Protein AF-A0A4Y8M6F1-F1 (afdb_monomer)

pLDDT: mean 91.42, std 8.05, range [32.88, 98.19]

Foldseek 3Di:
DDDPNDDDDPLLVVVVVVLCVQAPAAEDEDEDPDDDDQWEWDDDPHYIYIYGHPVDDDLRRSLSVLLRSVVSNCVSQQFKAKDWPDDDPLLVVLSVLLRCLQSSLLSVVVCVVSPGDPVVVLVVLLVVLVVCLVVVVVVPQPDLSVLLSLLSSLLSSVSPDDPVSNVVSCVSCVSPDPCNPVLNVQLNVQCVVQDRNHSVSSVSSSVSNCVSSVPLVTIWMQGPNDIGGPPPDD

Mean predicted aligned error: 4.35 Å

Solvent-accessible surface area (backbone atoms only — not comparable to full-atom values): 13059 Å² total; per-residue (Å²): 102,74,57,97,92,37,80,52,53,76,70,57,46,53,53,51,54,54,50,57,76,65,3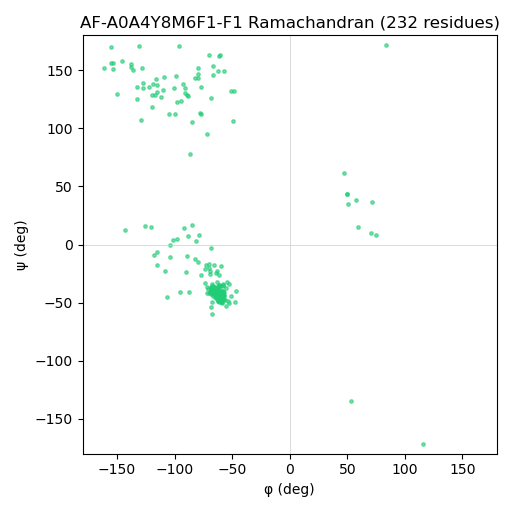6,88,50,55,80,45,82,44,73,51,89,78,82,87,68,61,60,46,63,43,87,50,98,76,34,30,42,37,31,36,32,77,88,45,59,70,68,58,32,52,43,48,53,50,47,37,53,44,51,48,44,38,58,62,64,50,38,52,43,63,42,59,74,53,98,42,73,68,53,48,55,41,34,53,50,57,41,45,48,49,57,46,54,46,42,48,50,52,39,44,77,73,70,45,76,64,60,68,61,53,51,53,53,50,49,55,58,49,53,42,51,76,54,71,39,64,82,34,74,89,31,71,67,48,26,50,44,50,10,45,54,49,18,39,44,59,74,73,46,55,72,69,58,39,52,53,51,52,59,67,46,68,84,46,63,72,64,25,59,54,43,9,51,52,41,42,53,46,36,70,72,59,38,46,93,41,41,69,30,37,40,51,29,49,53,49,40,38,61,71,64,70,40,43,88,44,33,31,38,40,44,87,95,40,81,47,58,77,70,68,88,124

Structure (mmCIF, N/CA/C/O backbone):
data_AF-A0A4Y8M6F1-F1
#
_entry.id   AF-A0A4Y8M6F1-F1
#
loop_
_atom_site.group_PDB
_atom_site.id
_atom_site.type_symbol
_atom_site.label_atom_id
_atom_site.label_alt_id
_atom_site.label_comp_id
_atom_site.label_asym_id
_atom_site.label_entity_id
_atom_site.label_seq_id
_atom_site.pdbx_PDB_ins_code
_atom_site.Cartn_x
_atom_site.Cartn_y
_atom_site.Cartn_z
_atom_site.occupancy
_atom_site.B_iso_or_equiv
_atom_site.auth_seq_id
_atom_site.auth_comp_id
_atom_site.auth_asym_id
_atom_site.auth_atom_id
_atom_site.pdbx_PDB_model_num
ATOM 1 N N . MET A 1 1 ? -8.159 5.572 25.958 1.00 94.25 1 MET A N 1
ATOM 2 C CA . MET A 1 1 ? -7.767 4.217 25.491 1.00 94.25 1 MET A CA 1
ATOM 3 C C . MET A 1 1 ? -6.255 3.975 25.619 1.00 94.25 1 MET A C 1
ATOM 5 O O . MET A 1 1 ? -5.485 4.929 25.531 1.00 94.25 1 MET A O 1
ATOM 9 N N . GLU A 1 2 ? -5.829 2.720 25.815 1.00 96.38 2 GLU A N 1
ATOM 10 C CA . GLU A 1 2 ? -4.422 2.276 25.763 1.00 96.38 2 GLU A CA 1
ATOM 11 C C . GLU A 1 2 ? -4.285 1.091 24.794 1.00 96.38 2 GLU A C 1
ATOM 13 O O . GLU A 1 2 ? -5.112 0.181 24.829 1.00 96.38 2 GLU A O 1
ATOM 18 N N . ILE A 1 3 ? -3.265 1.105 23.929 1.00 96.50 3 ILE A N 1
ATOM 19 C CA . ILE A 1 3 ? -2.958 0.022 22.979 1.00 96.50 3 ILE A CA 1
ATOM 20 C C . ILE A 1 3 ? -1.466 -0.294 23.063 1.00 96.50 3 ILE A C 1
ATOM 22 O O . ILE A 1 3 ? -0.634 0.599 22.908 1.00 96.50 3 ILE A O 1
ATOM 26 N N . LEU A 1 4 ? -1.124 -1.565 23.307 1.00 95.75 4 LEU A N 1
ATOM 27 C CA . LEU A 1 4 ? 0.261 -2.048 23.434 1.00 95.75 4 LEU A CA 1
ATOM 28 C C . LEU A 1 4 ? 1.119 -1.203 24.401 1.00 95.75 4 LEU A C 1
ATOM 30 O O . LEU A 1 4 ? 2.257 -0.848 24.090 1.00 95.75 4 LEU A O 1
ATOM 34 N N . GLY A 1 5 ? 0.559 -0.829 25.558 1.00 94.25 5 GLY A N 1
ATOM 35 C CA . GLY A 1 5 ? 1.252 -0.012 26.561 1.00 94.25 5 GLY A CA 1
ATOM 36 C C . GLY A 1 5 ? 1.376 1.475 26.207 1.00 94.25 5 GLY A C 1
ATOM 37 O O . GLY A 1 5 ? 2.099 2.210 26.880 1.00 94.25 5 GLY A O 1
ATOM 38 N N . ARG A 1 6 ? 0.718 1.942 25.136 1.00 94.56 6 ARG A N 1
ATOM 39 C CA . ARG A 1 6 ? 0.759 3.339 24.681 1.00 94.56 6 ARG A CA 1
ATOM 40 C C . ARG A 1 6 ? -0.591 4.013 24.875 1.00 94.56 6 ARG A C 1
ATOM 42 O O . ARG A 1 6 ? -1.618 3.533 24.393 1.00 94.56 6 ARG A O 1
ATOM 49 N N . LYS A 1 7 ? -0.578 5.164 25.550 1.00 97.00 7 LYS A N 1
ATOM 50 C CA . LYS A 1 7 ? -1.755 6.025 25.692 1.00 97.00 7 LYS A CA 1
ATOM 51 C C . LYS A 1 7 ? -2.108 6.632 24.338 1.00 97.00 7 LYS A C 1
ATOM 53 O O . LYS A 1 7 ? -1.261 7.277 23.728 1.00 97.00 7 LYS A O 1
ATOM 58 N N . ILE A 1 8 ? -3.356 6.451 23.923 1.00 97.94 8 ILE A N 1
ATOM 59 C CA . ILE A 1 8 ? -3.881 6.974 22.662 1.00 97.94 8 ILE A CA 1
ATOM 60 C C . ILE A 1 8 ? -4.525 8.340 22.895 1.00 97.94 8 ILE A C 1
ATOM 62 O O . ILE A 1 8 ? -5.221 8.548 23.896 1.00 97.94 8 ILE A O 1
ATOM 66 N N . SER A 1 9 ? -4.290 9.281 21.983 1.00 97.88 9 SER A N 1
ATOM 67 C CA . SER A 1 9 ? -4.902 10.604 22.025 1.00 97.88 9 SER A CA 1
ATOM 68 C C . SER A 1 9 ? -6.428 10.521 21.906 1.00 97.88 9 SER A C 1
ATOM 70 O O . SER A 1 9 ? -6.982 9.655 21.229 1.00 97.88 9 SER A O 1
ATOM 72 N N . GLY A 1 10 ? -7.138 11.472 22.522 1.00 97.69 10 GLY A N 1
ATOM 73 C CA . GLY A 1 10 ? -8.605 11.505 22.459 1.00 97.69 10 GLY A CA 1
ATOM 74 C C . GLY A 1 10 ? -9.153 11.708 21.039 1.00 97.69 10 GLY A C 1
ATOM 75 O O . GLY A 1 10 ? -10.289 11.339 20.758 1.00 97.69 10 GLY A O 1
ATOM 76 N N . LYS A 1 11 ? -8.351 12.280 20.129 1.00 96.88 11 LYS A N 1
ATOM 77 C CA 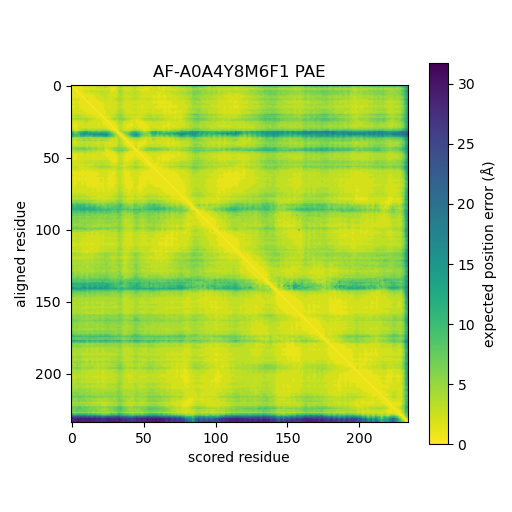. LYS A 1 11 ? -8.685 12.385 18.703 1.00 96.88 11 LYS A CA 1
ATOM 78 C C . LYS A 1 11 ? -8.675 11.001 18.052 1.00 96.88 11 LYS A C 1
ATOM 80 O O . LYS A 1 11 ? -9.686 10.611 17.478 1.00 96.88 11 LYS A O 1
ATOM 85 N N . THR A 1 12 ? -7.574 10.269 18.1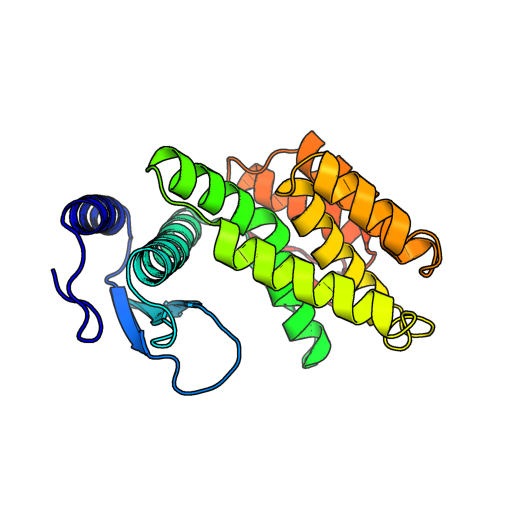98 1.00 98.19 12 THR A N 1
ATOM 86 C CA . THR A 1 12 ? -7.410 8.920 17.644 1.00 98.19 12 THR A CA 1
ATOM 87 C C . THR A 1 12 ? -8.415 7.946 18.247 1.00 98.19 12 THR A C 1
ATOM 89 O O . THR A 1 12 ? -9.033 7.186 17.516 1.00 98.19 12 THR A O 1
ATOM 92 N N . GLU A 1 13 ? -8.666 8.016 19.557 1.00 98.06 13 GLU A N 1
ATOM 93 C CA . GLU A 1 13 ? -9.654 7.169 20.238 1.00 98.06 13 GLU A CA 1
ATOM 94 C C . GLU A 1 13 ? -11.063 7.310 19.642 1.00 98.06 13 GLU A C 1
ATOM 96 O O . GLU A 1 13 ? -11.746 6.307 19.443 1.00 98.06 13 GLU A O 1
ATOM 101 N N . ARG A 1 14 ? -11.492 8.530 19.287 1.00 97.44 14 ARG A N 1
ATOM 102 C CA . ARG A 1 14 ? -12.786 8.736 18.615 1.00 97.44 14 ARG A CA 1
ATOM 103 C C . ARG A 1 14 ? -12.845 8.053 17.250 1.00 97.44 14 ARG A C 1
ATOM 105 O O . ARG A 1 14 ? -13.845 7.411 16.954 1.00 97.44 14 ARG A O 1
ATOM 112 N N . ILE A 1 15 ? -11.778 8.165 16.462 1.00 97.88 15 ILE A N 1
ATOM 113 C CA . ILE A 1 15 ? -11.698 7.563 15.124 1.00 97.88 15 ILE A CA 1
ATOM 114 C C . ILE A 1 15 ? -11.653 6.035 15.230 1.00 97.88 15 ILE A C 1
ATOM 116 O O . ILE A 1 15 ? -12.338 5.348 14.485 1.00 97.88 15 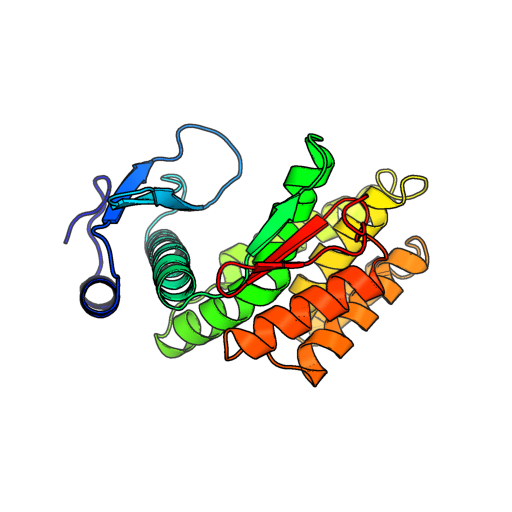ILE A O 1
ATOM 120 N N . ILE A 1 16 ? -10.915 5.486 16.199 1.00 98.00 16 ILE A N 1
ATOM 121 C CA . ILE A 1 16 ? -10.898 4.039 16.459 1.00 98.00 16 ILE A CA 1
ATOM 122 C C . ILE A 1 16 ? -12.307 3.537 16.782 1.00 98.00 16 ILE A C 1
ATOM 124 O O . ILE A 1 16 ? -12.730 2.527 16.230 1.00 98.00 16 ILE A O 1
ATOM 128 N N . ASN A 1 17 ? -13.051 4.246 17.634 1.00 96.62 17 ASN A N 1
ATOM 129 C CA . ASN A 1 17 ? -14.421 3.859 17.975 1.00 96.62 17 ASN A CA 1
ATOM 130 C C . ASN A 1 17 ? -15.358 3.902 16.756 1.00 96.62 17 ASN A C 1
ATOM 132 O O . ASN A 1 17 ? -16.203 3.021 16.602 1.00 96.62 17 ASN A O 1
ATOM 136 N N . GLU A 1 18 ? -15.190 4.888 15.871 1.00 95.88 18 GLU A N 1
ATOM 137 C CA . GLU A 1 18 ? -15.910 4.948 14.597 1.00 95.88 18 GLU A CA 1
ATOM 138 C C . GLU A 1 18 ? -15.563 3.743 13.709 1.00 95.88 18 GLU A C 1
ATOM 140 O O . GLU A 1 18 ? -16.459 3.037 13.241 1.00 95.88 18 GLU A O 1
ATOM 145 N N . ILE A 1 19 ? -14.273 3.440 13.546 1.00 96.75 19 ILE A N 1
ATOM 146 C CA . ILE A 1 19 ? -13.804 2.284 12.776 1.00 96.75 19 ILE A CA 1
ATOM 147 C C . ILE A 1 19 ? -14.378 0.983 13.351 1.00 96.75 19 ILE A C 1
ATOM 149 O O . ILE A 1 19 ? -14.953 0.194 12.606 1.00 96.75 19 ILE A O 1
ATOM 153 N N . TYR A 1 20 ? -14.312 0.776 14.666 1.00 96.50 20 TYR A N 1
ATOM 154 C CA . TYR A 1 20 ? -14.829 -0.432 15.318 1.00 96.50 20 TYR A CA 1
ATOM 155 C C . TYR A 1 20 ? -16.314 -0.669 15.063 1.00 96.50 20 TYR A C 1
ATOM 157 O O . TYR A 1 20 ? -16.717 -1.817 14.907 1.00 96.50 20 TYR A O 1
ATOM 165 N N . SER A 1 21 ? -17.120 0.390 14.964 1.00 94.25 21 SER A N 1
ATOM 166 C CA . SER A 1 21 ? -18.545 0.245 14.640 1.00 94.25 21 SER A CA 1
ATOM 167 C C . SER A 1 21 ? -18.813 -0.202 13.197 1.00 94.25 21 SER A C 1
ATOM 169 O O . SER A 1 21 ? -19.903 -0.684 12.899 1.00 94.25 21 SER A O 1
ATOM 171 N N . ASN A 1 22 ? -17.818 -0.073 12.315 1.00 94.62 22 ASN A N 1
ATOM 172 C CA . ASN A 1 22 ? -17.894 -0.453 10.907 1.00 94.62 22 ASN A CA 1
ATOM 173 C C . ASN A 1 22 ? -17.159 -1.766 10.586 1.00 94.62 22 ASN A C 1
ATOM 175 O O . ASN A 1 22 ? -17.314 -2.288 9.483 1.00 94.62 22 ASN A O 1
ATOM 179 N N . LEU A 1 23 ? -16.366 -2.314 11.512 1.00 95.00 23 LEU A N 1
ATOM 180 C CA . LEU A 1 23 ? -15.698 -3.603 11.329 1.00 95.00 23 LEU A CA 1
ATOM 181 C C . LEU A 1 23 ? -16.662 -4.768 11.580 1.00 95.00 23 LEU A C 1
ATOM 183 O O . LEU A 1 23 ? -17.491 -4.739 12.486 1.00 95.00 23 LEU A O 1
ATOM 187 N N . LYS A 1 24 ? -16.516 -5.843 10.798 1.00 92.56 24 LYS A N 1
ATOM 188 C CA . LYS A 1 24 ? -17.317 -7.075 10.962 1.00 92.56 24 LYS A CA 1
ATOM 189 C C . LYS A 1 24 ? -16.797 -8.024 12.045 1.00 92.56 24 LYS A C 1
ATOM 191 O O . LYS A 1 24 ? -17.489 -8.980 12.385 1.00 92.56 24 LYS A O 1
ATOM 196 N N . LYS A 1 25 ? -15.581 -7.799 12.542 1.00 94.44 25 LYS A N 1
ATOM 197 C CA . LYS A 1 25 ? -14.879 -8.662 13.499 1.00 94.44 25 LYS A CA 1
ATOM 198 C C . LYS A 1 25 ? -14.191 -7.801 14.564 1.00 94.44 25 LYS A C 1
ATOM 200 O O . LYS A 1 25 ? -13.843 -6.654 14.267 1.00 94.44 25 LYS A O 1
ATOM 205 N N . PRO A 1 26 ? -13.983 -8.327 15.783 1.00 96.31 26 PRO A N 1
ATOM 206 C CA . PRO A 1 26 ? -13.155 -7.667 16.787 1.00 96.31 26 PRO A CA 1
ATOM 207 C C . PRO A 1 26 ? -11.710 -7.486 16.300 1.00 96.31 26 PRO A C 1
ATOM 209 O O . PRO A 1 26 ? -11.276 -8.143 15.354 1.00 96.31 26 PRO A O 1
ATOM 212 N N . VAL A 1 27 ? -10.972 -6.598 16.970 1.00 97.44 27 VAL A N 1
ATOM 213 C CA . VAL A 1 27 ? -9.561 -6.311 16.680 1.00 97.44 27 VAL A CA 1
ATOM 214 C C . VAL A 1 27 ? -8.687 -6.716 17.861 1.00 97.44 27 VAL A C 1
ATOM 216 O O . VAL A 1 27 ? -8.946 -6.333 19.002 1.00 97.44 27 VAL A O 1
ATOM 219 N N . GLU A 1 28 ? -7.618 -7.447 17.572 1.00 97.19 28 GLU A N 1
ATOM 220 C CA . GLU A 1 28 ? -6.529 -7.758 18.490 1.00 97.19 28 GLU A CA 1
ATOM 221 C C . GLU A 1 28 ? -5.262 -7.014 18.051 1.00 97.19 28 GLU A C 1
ATOM 223 O O . GLU A 1 28 ? -4.884 -7.056 16.880 1.00 97.19 28 GLU A O 1
ATOM 228 N N . PHE A 1 29 ? -4.569 -6.365 18.989 1.00 97.38 29 PHE A N 1
ATOM 229 C CA . PHE A 1 29 ? -3.292 -5.708 18.706 1.00 97.38 29 PHE A CA 1
ATOM 230 C C . PHE A 1 29 ? -2.116 -6.561 19.157 1.00 97.38 29 PHE A C 1
ATOM 232 O O . PHE A 1 29 ? -2.081 -7.033 20.294 1.00 97.38 29 PHE A O 1
ATOM 239 N N . ARG A 1 30 ? -1.106 -6.676 18.294 1.00 96.38 30 ARG A N 1
ATOM 240 C CA . ARG A 1 30 ? 0.170 -7.336 18.590 1.00 96.38 30 ARG A CA 1
ATOM 241 C C . ARG A 1 30 ? 1.344 -6.434 18.236 1.00 96.38 30 ARG A C 1
ATOM 243 O O . ARG A 1 30 ? 1.264 -5.594 17.343 1.00 96.38 30 ARG A O 1
ATOM 250 N N . SER A 1 31 ? 2.461 -6.601 18.932 1.00 94.62 31 SER A N 1
ATOM 251 C CA . SER A 1 31 ? 3.710 -5.926 18.576 1.00 94.62 31 SER A CA 1
ATOM 252 C C . SER A 1 31 ? 4.451 -6.678 17.474 1.00 94.62 31 SER A C 1
ATOM 254 O O . SER A 1 31 ? 4.508 -7.905 17.491 1.00 94.62 31 SER A O 1
ATOM 256 N N . ILE A 1 32 ? 5.091 -5.948 16.563 1.00 92.00 32 ILE A N 1
ATOM 257 C CA . ILE A 1 32 ? 6.083 -6.518 15.644 1.00 92.00 32 ILE A CA 1
ATOM 258 C C . ILE A 1 32 ? 7.388 -6.732 16.422 1.00 92.00 32 ILE A C 1
ATOM 260 O O . ILE A 1 32 ? 8.027 -5.760 16.826 1.00 92.00 32 ILE A O 1
ATOM 264 N N . GLU A 1 33 ? 7.778 -7.991 16.637 1.00 74.38 33 GLU A N 1
ATOM 265 C CA . GLU A 1 33 ? 8.964 -8.350 17.433 1.00 74.38 33 GLU A CA 1
ATOM 266 C C . GLU A 1 33 ? 10.292 -8.073 16.704 1.00 74.38 33 GLU A C 1
ATOM 268 O O . GLU A 1 33 ? 11.277 -7.692 17.336 1.00 74.38 33 GLU A O 1
ATOM 273 N N . ALA A 1 34 ? 10.331 -8.211 15.373 1.00 67.69 34 ALA A N 1
ATOM 274 C CA . ALA A 1 34 ? 11.523 -7.966 14.557 1.00 67.69 34 ALA A CA 1
ATOM 275 C C . ALA A 1 34 ? 11.170 -7.570 13.108 1.00 67.69 34 ALA A C 1
ATOM 277 O O . ALA A 1 34 ? 10.112 -7.922 12.594 1.00 67.69 34 ALA A O 1
ATOM 278 N N . GLY A 1 35 ? 12.081 -6.860 12.427 1.00 69.00 35 GLY A N 1
ATOM 279 C CA . GLY A 1 35 ? 11.986 -6.555 10.991 1.00 69.00 35 GLY A CA 1
ATOM 280 C C . GLY A 1 35 ? 11.850 -5.068 10.655 1.00 69.00 35 GLY A C 1
ATOM 281 O O . GLY A 1 35 ? 12.002 -4.200 11.509 1.00 69.00 35 GLY A O 1
ATOM 282 N N . ASN A 1 36 ? 11.585 -4.750 9.386 1.00 72.69 36 ASN A N 1
ATOM 283 C CA . ASN A 1 36 ? 11.473 -3.370 8.880 1.00 72.69 36 ASN A CA 1
ATOM 284 C C . ASN A 1 36 ? 10.027 -2.917 8.623 1.00 72.69 36 ASN A C 1
ATOM 286 O O . ASN A 1 36 ? 9.821 -1.770 8.243 1.00 72.69 36 ASN A O 1
ATOM 290 N N . ALA A 1 37 ? 9.043 -3.787 8.857 1.00 83.94 37 ALA A N 1
ATOM 291 C CA . ALA A 1 37 ? 7.635 -3.434 8.735 1.00 83.94 37 ALA A CA 1
ATOM 292 C C . ALA A 1 37 ? 7.220 -2.415 9.811 1.00 83.94 37 ALA A C 1
ATOM 294 O O . ALA A 1 37 ? 7.725 -2.433 10.943 1.00 83.94 37 ALA A O 1
ATOM 295 N N . PHE A 1 38 ? 6.305 -1.521 9.437 1.00 89.38 38 PHE A N 1
ATOM 296 C CA . PHE A 1 38 ? 5.714 -0.537 10.342 1.00 89.38 38 PHE A CA 1
ATOM 297 C C . PHE A 1 38 ? 4.389 -1.029 10.923 1.00 89.38 38 PHE A C 1
ATOM 299 O O . PHE A 1 38 ? 4.176 -0.902 12.130 1.00 89.38 38 PHE A O 1
ATOM 306 N N . GLY A 1 39 ? 3.565 -1.670 10.098 1.00 91.38 39 GLY A N 1
ATOM 307 C CA . GLY A 1 39 ? 2.340 -2.334 10.502 1.00 91.38 39 GLY A CA 1
ATOM 308 C C . GLY A 1 39 ? 1.950 -3.444 9.531 1.00 91.38 39 GLY A C 1
ATOM 309 O O . GLY A 1 39 ? 2.595 -3.637 8.498 1.00 91.38 39 GLY A O 1
ATOM 310 N N . SER A 1 40 ? 0.956 -4.225 9.939 1.00 92.31 40 SER A N 1
ATOM 311 C CA . SER A 1 40 ? 0.183 -5.103 9.059 1.00 92.31 40 SER A CA 1
ATOM 312 C C . SER A 1 40 ? -1.126 -5.469 9.749 1.00 92.31 40 SER A C 1
ATOM 314 O O . SER A 1 40 ? -1.158 -5.584 10.977 1.00 92.31 40 SER A O 1
ATOM 316 N N . ILE A 1 41 ? -2.164 -5.753 8.976 1.00 93.62 41 ILE A N 1
ATOM 317 C CA . ILE A 1 41 ? -3.405 -6.346 9.464 1.00 93.62 41 ILE A CA 1
ATOM 318 C C . ILE A 1 41 ? -3.645 -7.697 8.789 1.00 93.62 41 ILE A C 1
ATOM 320 O O . ILE A 1 41 ? -3.408 -7.860 7.593 1.00 93.62 41 ILE A O 1
ATOM 324 N N . ILE A 1 42 ? -4.089 -8.678 9.573 1.00 91.81 42 ILE A N 1
ATOM 325 C CA . ILE A 1 42 ? -4.429 -10.023 9.105 1.00 91.81 42 ILE A CA 1
ATOM 326 C C . ILE A 1 42 ? -5.900 -10.285 9.412 1.00 91.81 42 ILE A C 1
ATOM 328 O O . ILE A 1 42 ? -6.325 -10.127 10.560 1.00 91.81 42 ILE A O 1
ATOM 332 N N . ASP A 1 43 ? -6.655 -10.714 8.402 1.00 92.12 43 ASP A N 1
ATOM 333 C CA . ASP A 1 43 ? -8.019 -11.203 8.577 1.00 92.12 43 ASP A CA 1
ATOM 334 C C . ASP A 1 43 ? -8.012 -12.694 8.952 1.00 92.12 43 ASP A C 1
ATOM 336 O O . ASP A 1 43 ? -7.751 -13.554 8.113 1.00 92.12 43 ASP A O 1
ATOM 340 N N . 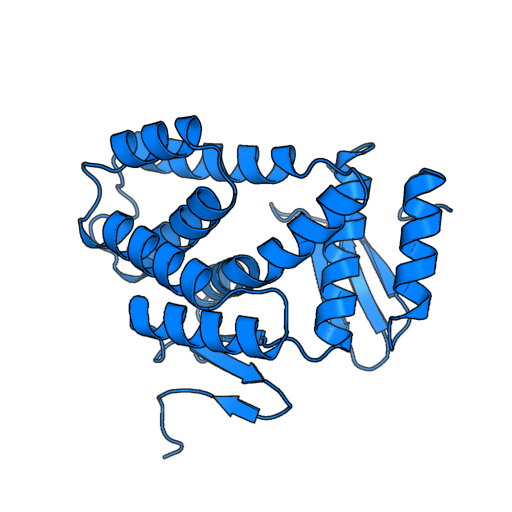ASN A 1 44 ? -8.288 -13.012 10.220 1.00 90.75 44 ASN A N 1
ATOM 341 C CA . ASN A 1 44 ? -8.517 -14.388 10.667 1.00 90.75 44 ASN A CA 1
ATOM 342 C C . ASN A 1 44 ? -10.017 -14.695 10.719 1.00 90.75 44 ASN A C 1
ATOM 344 O O . ASN A 1 44 ? -10.857 -13.804 10.618 1.00 90.75 44 ASN A O 1
ATOM 348 N N . THR A 1 45 ? -10.379 -15.966 10.924 1.00 89.38 45 THR A N 1
ATOM 349 C CA . THR A 1 45 ? -11.782 -16.418 10.974 1.00 89.38 45 THR A CA 1
ATOM 350 C C . THR A 1 45 ? -12.655 -15.534 11.871 1.00 89.38 45 THR A C 1
ATOM 352 O O . THR A 1 45 ? -13.675 -15.027 11.406 1.00 89.38 45 THR A O 1
ATOM 355 N N . ASP A 1 46 ? -12.205 -15.266 13.101 1.00 93.94 46 ASP A N 1
ATOM 356 C CA . ASP A 1 46 ? -13.025 -14.622 14.136 1.00 93.94 46 ASP A CA 1
ATOM 357 C C . ASP A 1 46 ? -12.520 -13.238 14.576 1.00 93.94 46 ASP A C 1
ATOM 359 O O . ASP A 1 46 ? -13.173 -12.572 15.375 1.00 93.94 46 ASP A O 1
ATOM 363 N N . THR A 1 47 ? -11.354 -12.792 14.101 1.00 96.38 47 THR A N 1
ATOM 364 C CA . THR A 1 47 ? -10.713 -11.554 14.575 1.00 96.38 47 THR A CA 1
ATOM 365 C C . THR A 1 47 ? -9.809 -10.942 13.510 1.00 96.38 47 THR A C 1
ATOM 367 O O . THR A 1 47 ? -9.213 -11.661 12.708 1.00 96.38 47 THR A O 1
ATOM 370 N N . PHE A 1 48 ? -9.656 -9.622 13.538 1.00 96.94 48 PHE A N 1
ATOM 371 C CA . PHE A 1 48 ? -8.570 -8.931 12.853 1.00 96.94 48 PHE A CA 1
ATOM 372 C C . PHE A 1 48 ? -7.362 -8.827 13.781 1.00 96.94 48 PHE A C 1
ATOM 374 O O . PHE A 1 48 ? -7.481 -8.331 14.900 1.00 96.94 48 PHE A O 1
ATOM 381 N N . ILE A 1 49 ? -6.184 -9.242 13.316 1.00 96.94 49 ILE A N 1
ATOM 382 C CA . ILE A 1 49 ? -4.937 -9.080 14.072 1.00 96.94 49 ILE A CA 1
ATOM 383 C C . ILE A 1 49 ? -4.122 -7.945 13.467 1.00 96.94 49 ILE A C 1
ATOM 385 O O . ILE A 1 49 ? -3.588 -8.077 12.366 1.00 96.94 49 ILE A O 1
ATOM 389 N N . VAL A 1 50 ? -3.991 -6.851 14.211 1.00 96.81 50 VAL A N 1
ATOM 390 C CA . VAL A 1 50 ? -3.219 -5.668 13.827 1.00 96.81 50 VAL A CA 1
ATOM 391 C C . VAL A 1 50 ? -1.854 -5.711 14.506 1.00 96.81 50 VAL A C 1
ATOM 393 O O . VAL A 1 50 ? -1.735 -5.572 15.725 1.00 96.81 50 VAL A O 1
ATOM 396 N N . HIS A 1 51 ? -0.805 -5.885 13.710 1.00 96.50 51 HIS A N 1
ATOM 397 C CA . HIS A 1 51 ? 0.577 -5.820 14.164 1.00 96.50 51 HIS A CA 1
ATOM 398 C C . HIS A 1 51 ? 1.113 -4.397 14.023 1.00 96.50 51 HIS A C 1
ATOM 400 O O . HIS A 1 51 ? 1.011 -3.802 12.954 1.00 96.50 51 HIS A O 1
ATOM 406 N N . LEU A 1 52 ? 1.729 -3.864 15.079 1.00 96.25 52 LEU A N 1
ATOM 407 C CA . LEU A 1 52 ? 2.268 -2.501 15.107 1.00 96.25 52 LEU A CA 1
ATOM 408 C C . LEU A 1 52 ? 3.731 -2.484 15.544 1.00 96.25 52 LEU A C 1
ATOM 410 O O . LEU A 1 52 ? 4.141 -3.167 16.487 1.00 96.25 52 LEU A O 1
ATOM 414 N N . SER A 1 53 ? 4.532 -1.648 14.887 1.00 94.50 53 SER A N 1
ATOM 415 C CA . SER A 1 53 ? 5.924 -1.416 15.261 1.00 94.50 53 SER A CA 1
ATOM 416 C C . SER A 1 53 ? 6.012 -0.472 16.459 1.00 94.50 53 SER A C 1
ATOM 418 O O . SER A 1 53 ? 5.796 0.736 16.341 1.00 94.50 53 SER A O 1
ATOM 420 N N . LEU A 1 54 ? 6.473 -0.993 17.599 1.00 92.50 54 LEU A N 1
ATOM 421 C CA . LEU A 1 54 ? 6.736 -0.195 18.805 1.00 92.50 54 LEU A CA 1
ATOM 422 C C . LEU A 1 54 ? 7.925 0.768 18.665 1.00 92.50 54 LEU A C 1
ATOM 424 O O . LEU A 1 54 ? 8.191 1.535 19.584 1.00 92.50 54 LEU A O 1
ATOM 428 N N . ARG A 1 55 ? 8.633 0.768 17.530 1.00 92.12 55 ARG A N 1
ATOM 429 C CA . ARG A 1 55 ? 9.665 1.776 17.220 1.00 92.12 55 ARG A CA 1
ATOM 430 C C . ARG A 1 55 ? 9.067 3.135 16.853 1.00 92.12 55 ARG A C 1
ATOM 432 O O . ARG A 1 55 ? 9.768 4.141 16.917 1.00 92.12 55 ARG A O 1
ATOM 439 N N . LEU A 1 56 ? 7.799 3.159 16.442 1.00 93.00 56 LEU A N 1
ATOM 440 C CA . LEU A 1 56 ? 7.069 4.390 16.164 1.00 93.00 56 LEU A CA 1
ATOM 441 C C . LEU A 1 56 ? 6.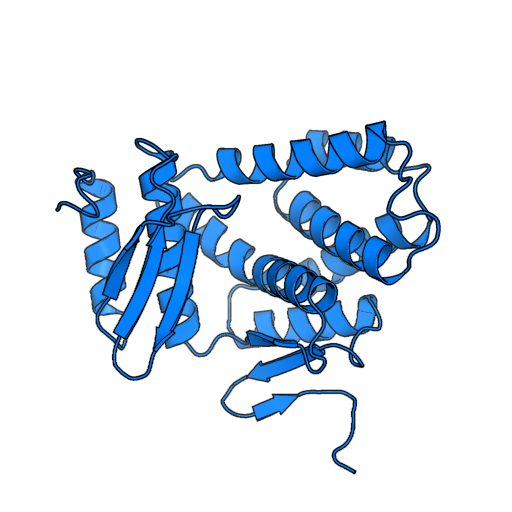580 4.998 17.481 1.00 93.00 56 LEU A C 1
ATOM 443 O O . LEU A 1 56 ? 6.269 4.277 18.428 1.00 93.00 56 LEU A O 1
ATOM 447 N N . ASN A 1 57 ? 6.516 6.326 17.550 1.00 92.56 57 ASN A N 1
ATOM 448 C CA . ASN A 1 57 ? 6.130 7.052 18.759 1.00 92.56 57 ASN A CA 1
ATOM 449 C C . ASN A 1 57 ? 5.190 8.212 18.425 1.00 92.56 57 ASN A C 1
ATOM 451 O O . ASN A 1 57 ? 5.239 8.746 17.316 1.00 92.56 57 ASN A O 1
ATOM 455 N N . GLY A 1 58 ? 4.381 8.608 19.414 1.00 94.38 58 GLY A N 1
ATOM 456 C CA . GLY A 1 58 ? 3.462 9.743 19.315 1.00 94.38 58 GLY A CA 1
ATOM 457 C C . GLY A 1 58 ? 2.556 9.644 18.092 1.00 94.38 58 GLY A C 1
ATOM 458 O O . GLY A 1 58 ? 2.060 8.565 17.767 1.00 94.38 58 GLY A O 1
ATOM 459 N N . ASP A 1 59 ? 2.418 10.759 17.381 1.00 95.38 59 ASP A N 1
ATOM 460 C CA . ASP A 1 59 ? 1.540 10.870 16.217 1.00 95.38 59 ASP A CA 1
ATOM 461 C C . ASP A 1 59 ? 1.878 9.858 15.118 1.00 95.38 59 ASP A C 1
ATOM 463 O O . ASP A 1 59 ? 0.974 9.317 14.502 1.00 95.38 59 ASP A O 1
ATOM 467 N N . VAL A 1 60 ? 3.154 9.506 14.913 1.00 95.94 60 VAL A N 1
ATOM 468 C CA . VAL A 1 60 ? 3.541 8.519 13.886 1.00 95.94 60 VAL A CA 1
ATOM 469 C C . VAL A 1 60 ? 3.028 7.118 14.233 1.00 95.94 60 VAL A C 1
ATOM 471 O O . VAL A 1 60 ? 2.630 6.367 13.343 1.00 95.94 60 VAL A O 1
ATOM 474 N N . PHE A 1 61 ? 3.019 6.759 15.522 1.00 96.56 61 PHE A N 1
ATOM 475 C CA . PHE A 1 61 ? 2.432 5.496 15.975 1.00 96.56 61 PHE A CA 1
ATOM 476 C C . PHE A 1 61 ? 0.916 5.494 15.764 1.00 96.56 61 PHE A C 1
ATOM 478 O O . PHE A 1 61 ? 0.377 4.516 15.254 1.00 96.56 61 PHE A O 1
ATOM 485 N N . GLU A 1 62 ? 0.239 6.588 16.114 1.00 98.06 62 GLU A N 1
ATOM 486 C CA . GLU A 1 62 ? -1.212 6.709 15.945 1.00 98.06 62 GLU A CA 1
ATOM 487 C C . GLU A 1 62 ? -1.623 6.740 14.465 1.00 98.06 62 GLU A C 1
ATOM 489 O O . GLU A 1 62 ? -2.583 6.066 14.097 1.00 98.06 62 GLU A O 1
ATOM 494 N N . THR A 1 63 ? -0.864 7.419 13.596 1.00 97.62 63 THR A N 1
ATOM 495 C CA . THR A 1 63 ? -1.062 7.370 12.139 1.00 97.62 63 THR A CA 1
ATOM 496 C C . THR A 1 63 ? -0.935 5.938 11.627 1.00 97.62 63 THR A C 1
ATOM 498 O O . THR A 1 63 ? -1.800 5.488 10.884 1.00 97.62 63 THR A O 1
ATOM 501 N N . ASN A 1 64 ? 0.104 5.198 12.040 1.00 97.06 64 ASN A N 1
ATOM 502 C CA . ASN A 1 64 ? 0.280 3.801 11.629 1.00 97.06 64 ASN A CA 1
ATOM 503 C C . ASN A 1 64 ? -0.861 2.908 12.127 1.00 97.06 64 ASN A C 1
ATOM 505 O O . ASN A 1 64 ? -1.342 2.050 11.404 1.00 97.06 64 ASN A O 1
ATOM 509 N N . LEU A 1 65 ? -1.298 3.103 13.370 1.00 97.81 65 LEU A N 1
ATOM 510 C CA . LEU A 1 65 ? -2.427 2.378 13.942 1.00 97.81 65 LEU A CA 1
ATOM 511 C C . LEU A 1 65 ? -3.705 2.595 13.123 1.00 97.81 65 LEU A C 1
ATOM 513 O O . LEU A 1 65 ? -4.370 1.628 12.760 1.00 97.81 65 LEU A O 1
ATOM 517 N N . LEU A 1 66 ? -4.037 3.850 12.815 1.00 98.19 66 LEU A N 1
ATOM 518 C CA . LEU A 1 66 ? -5.210 4.171 12.005 1.00 98.19 66 LEU A CA 1
ATOM 519 C C . LEU A 1 66 ? -5.075 3.656 10.569 1.00 98.19 66 LEU A C 1
ATOM 521 O O . LEU A 1 66 ? -6.061 3.187 10.010 1.00 98.19 66 LEU A O 1
ATOM 525 N N . HIS A 1 67 ? -3.869 3.691 9.998 1.00 97.06 67 HIS A N 1
ATOM 526 C CA . HIS A 1 67 ? -3.575 3.134 8.679 1.00 97.06 67 HIS A CA 1
ATOM 527 C C . HIS A 1 67 ? -3.974 1.652 8.592 1.00 97.06 67 HIS A C 1
ATOM 529 O O . HIS A 1 67 ? -4.786 1.280 7.746 1.00 97.06 67 HIS A O 1
ATOM 535 N N . GLU A 1 68 ? -3.501 0.824 9.530 1.00 97.25 68 GLU A N 1
ATOM 536 C CA . GLU A 1 68 ? -3.853 -0.603 9.567 1.00 97.25 68 GLU A CA 1
ATOM 537 C C . GLU A 1 68 ? -5.348 -0.837 9.835 1.00 97.25 68 GLU A C 1
ATOM 539 O O . GLU A 1 68 ? -5.968 -1.729 9.257 1.00 97.25 68 GLU A O 1
ATOM 544 N N . LEU A 1 69 ? -5.966 -0.019 10.691 1.00 97.81 69 LEU A N 1
ATOM 545 C CA . LEU A 1 69 ? -7.397 -0.128 10.979 1.00 97.81 69 LEU A CA 1
ATOM 546 C C . LEU A 1 69 ? -8.271 0.230 9.767 1.00 97.81 69 LEU A C 1
ATOM 548 O O . LEU A 1 69 ? -9.299 -0.414 9.544 1.00 97.81 69 LEU A O 1
ATOM 552 N N . PHE A 1 70 ? -7.866 1.203 8.947 1.00 97.25 70 PHE A N 1
ATOM 553 C CA . PHE A 1 70 ? -8.559 1.505 7.694 1.00 97.25 70 PHE A CA 1
ATOM 554 C C . PHE A 1 70 ? -8.421 0.381 6.664 1.00 97.25 70 PHE A C 1
ATOM 556 O O . PHE A 1 70 ? -9.398 0.091 5.970 1.00 97.25 70 PHE A O 1
ATOM 563 N N . HIS A 1 71 ? -7.295 -0.334 6.621 1.00 96.19 71 HIS A N 1
ATOM 564 C CA . HIS A 1 71 ? -7.217 -1.576 5.847 1.00 96.19 71 HIS A CA 1
ATOM 565 C C . HIS A 1 71 ? -8.215 -2.635 6.347 1.00 96.19 71 HIS A C 1
ATOM 567 O O . HIS A 1 71 ? -8.833 -3.321 5.535 1.00 96.19 71 HIS A O 1
ATOM 573 N N . GLY A 1 72 ? -8.491 -2.708 7.653 1.00 96.00 72 GLY A N 1
ATOM 574 C CA . GLY A 1 72 ? -9.567 -3.556 8.192 1.00 96.00 72 GLY A CA 1
ATOM 575 C C . GLY A 1 72 ? -10.961 -3.186 7.669 1.00 96.00 72 GLY A C 1
ATOM 576 O O . GLY A 1 72 ? -11.789 -4.061 7.388 1.00 96.00 72 GLY A O 1
ATOM 577 N N . ILE A 1 73 ? -11.220 -1.890 7.466 1.00 95.56 73 ILE A N 1
ATOM 578 C CA . ILE A 1 73 ? -12.448 -1.413 6.812 1.00 95.56 73 ILE A CA 1
ATOM 579 C C . ILE A 1 73 ? -12.479 -1.835 5.340 1.00 95.56 73 ILE A C 1
ATOM 581 O O . ILE A 1 73 ? -13.515 -2.294 4.857 1.00 95.56 73 ILE A O 1
ATOM 585 N N . GLN A 1 74 ? -11.358 -1.724 4.626 1.00 95.38 74 GLN A N 1
ATOM 586 C CA . GLN A 1 74 ? -11.257 -2.176 3.236 1.00 95.38 74 GLN A CA 1
ATOM 587 C C . GLN A 1 74 ? -11.531 -3.686 3.111 1.00 95.38 74 GLN A C 1
ATOM 589 O O . GLN A 1 74 ? -12.346 -4.086 2.276 1.00 95.38 74 GLN A O 1
ATOM 594 N N . MET A 1 75 ? -10.955 -4.510 3.995 1.00 93.88 75 MET A N 1
ATOM 595 C CA . MET A 1 75 ? -11.233 -5.954 4.081 1.00 93.88 75 MET A CA 1
ATOM 596 C C . MET A 1 75 ? -12.722 -6.220 4.346 1.00 93.88 75 MET A C 1
ATOM 598 O O . MET A 1 75 ? -13.376 -6.982 3.631 1.00 93.88 75 MET A O 1
ATOM 602 N N . THR A 1 76 ? -13.308 -5.507 5.312 1.00 93.38 76 THR A N 1
ATOM 603 C CA . THR A 1 76 ? -14.742 -5.592 5.637 1.00 93.38 76 THR A CA 1
ATOM 604 C C . THR A 1 76 ? -15.640 -5.258 4.436 1.00 93.38 76 THR A C 1
ATOM 606 O O . THR A 1 76 ? -16.690 -5.889 4.249 1.00 93.38 76 THR A O 1
ATOM 609 N N . ASN A 1 77 ? -15.207 -4.316 3.599 1.00 93.44 77 ASN A N 1
ATOM 610 C CA . ASN A 1 77 ? -15.907 -3.843 2.406 1.00 93.44 77 ASN A CA 1
ATOM 611 C C . ASN A 1 77 ? -15.522 -4.587 1.119 1.00 93.44 77 ASN A C 1
ATOM 613 O O . ASN A 1 77 ? -15.867 -4.134 0.028 1.00 93.44 77 ASN A O 1
ATOM 617 N N . SER A 1 78 ? -14.843 -5.734 1.235 1.00 93.12 78 SER A N 1
ATOM 618 C CA . SER A 1 78 ? -14.503 -6.600 0.099 1.00 93.12 78 SER A CA 1
ATOM 619 C C . SER A 1 78 ? -13.682 -5.886 -0.977 1.00 93.12 78 SER A C 1
ATOM 621 O O . SER A 1 78 ? -13.886 -6.100 -2.174 1.00 93.12 78 SER A O 1
ATOM 623 N N . TYR A 1 79 ? -12.752 -5.025 -0.555 1.00 95.56 79 TYR A N 1
ATOM 624 C CA . TYR A 1 79 ? -11.710 -4.532 -1.450 1.00 95.56 79 TYR A CA 1
ATOM 625 C C . TYR A 1 79 ? -10.925 -5.718 -2.032 1.00 95.56 79 TYR A C 1
ATOM 627 O O . TYR A 1 79 ? -10.843 -6.777 -1.408 1.00 95.56 79 TYR A O 1
ATOM 635 N N . PRO A 1 80 ? -10.405 -5.583 -3.259 1.00 95.56 80 PRO A N 1
ATOM 636 C CA . PRO A 1 80 ? -9.651 -6.652 -3.892 1.00 95.56 80 PRO A CA 1
ATOM 637 C C . PRO A 1 80 ? -8.331 -6.912 -3.162 1.00 95.56 80 PRO A C 1
ATOM 639 O O . PRO A 1 80 ? -7.730 -6.000 -2.596 1.00 95.56 80 PRO A O 1
ATOM 642 N N . GLU A 1 81 ? -7.837 -8.138 -3.277 1.00 93.19 81 GLU A N 1
ATOM 643 C CA . GLU A 1 81 ? -6.539 -8.555 -2.749 1.00 93.19 81 GLU A CA 1
ATOM 644 C C . GLU A 1 81 ? -5.673 -9.097 -3.884 1.00 93.19 81 GLU A C 1
ATOM 646 O O . GLU A 1 81 ? -6.149 -9.873 -4.716 1.00 93.19 81 GLU A O 1
ATOM 651 N N . ILE A 1 82 ? -4.398 -8.708 -3.929 1.00 92.50 82 ILE A N 1
ATOM 652 C CA . ILE A 1 82 ? -3.422 -9.353 -4.810 1.00 92.50 82 ILE A CA 1
ATOM 653 C C . ILE A 1 82 ? -2.820 -10.534 -4.057 1.00 92.50 82 ILE A C 1
ATOM 655 O O . ILE A 1 82 ? -2.315 -10.377 -2.947 1.00 92.50 82 ILE A O 1
ATOM 659 N N . GLY A 1 83 ? -2.858 -11.705 -4.688 1.00 89.75 83 GLY A N 1
ATOM 660 C CA . GLY A 1 83 ? -2.223 -12.921 -4.197 1.00 89.75 83 GLY A CA 1
ATOM 661 C C . GLY A 1 83 ? -1.128 -13.390 -5.147 1.00 89.75 83 GLY A C 1
ATOM 662 O O . GLY A 1 83 ? -1.271 -13.310 -6.370 1.00 89.75 83 GLY A O 1
ATOM 663 N N . ASN A 1 84 ? -0.035 -13.909 -4.596 1.00 88.75 84 ASN A N 1
ATOM 664 C CA . ASN A 1 84 ? 0.984 -14.607 -5.368 1.00 88.75 84 ASN A CA 1
ATOM 665 C C . ASN A 1 84 ? 0.519 -16.030 -5.713 1.00 88.75 84 ASN A C 1
ATOM 667 O O . ASN A 1 84 ? 0.007 -16.759 -4.869 1.00 88.75 84 ASN A O 1
ATOM 671 N N . ILE A 1 85 ? 0.728 -16.431 -6.964 1.00 87.38 85 ILE A N 1
ATOM 672 C CA . ILE A 1 85 ? 0.408 -17.775 -7.469 1.00 87.38 85 ILE A CA 1
ATOM 673 C C . ILE A 1 85 ? 1.609 -18.715 -7.287 1.00 87.38 85 ILE A C 1
ATOM 675 O O . ILE A 1 85 ? 1.453 -19.931 -7.202 1.00 87.38 85 ILE A O 1
ATOM 679 N N . VAL A 1 86 ? 2.817 -18.154 -7.196 1.00 85.56 86 VAL A N 1
ATOM 680 C CA . VAL A 1 86 ? 4.056 -18.909 -6.997 1.00 85.56 86 VAL A CA 1
ATOM 681 C C . VAL A 1 86 ? 4.620 -18.690 -5.595 1.00 85.56 86 VAL A C 1
ATOM 683 O O . VAL A 1 86 ? 4.539 -17.592 -5.039 1.00 85.56 86 VAL A O 1
ATOM 686 N N . ASN A 1 87 ? 5.206 -19.744 -5.025 1.00 84.88 87 ASN A N 1
ATOM 687 C CA . ASN A 1 87 ? 5.849 -19.702 -3.715 1.00 84.88 87 ASN A CA 1
ATOM 688 C C . ASN A 1 87 ? 7.309 -19.245 -3.848 1.00 84.88 87 ASN A C 1
ATOM 690 O O . ASN A 1 87 ? 8.229 -20.061 -3.839 1.00 84.88 87 ASN A O 1
ATOM 694 N N . ASP A 1 88 ? 7.496 -17.939 -4.023 1.00 89.38 88 ASP A N 1
ATOM 695 C CA . ASP A 1 88 ? 8.802 -17.290 -4.102 1.00 89.38 88 ASP A CA 1
ATOM 696 C C . ASP A 1 88 ? 8.831 -16.044 -3.202 1.00 89.38 88 ASP A C 1
ATOM 698 O O . ASP A 1 88 ? 7.883 -15.254 -3.166 1.00 89.38 88 ASP A O 1
ATOM 702 N N . GLN A 1 89 ? 9.922 -15.874 -2.450 1.00 85.06 89 GLN A N 1
ATOM 703 C CA . GLN A 1 89 ? 10.044 -14.800 -1.463 1.00 85.06 89 GLN A CA 1
ATOM 704 C C . GLN A 1 89 ? 10.044 -13.413 -2.116 1.00 85.06 89 GLN A C 1
ATOM 706 O O . GLN A 1 89 ? 9.429 -12.484 -1.589 1.00 85.06 89 GLN A O 1
ATOM 711 N N . PHE A 1 90 ? 10.719 -13.259 -3.255 1.00 84.25 90 PHE A N 1
ATOM 712 C CA . PHE A 1 90 ? 10.754 -11.989 -3.967 1.00 84.25 90 PHE A CA 1
ATOM 713 C C . PHE A 1 90 ? 9.378 -11.665 -4.559 1.00 84.25 90 PHE A C 1
ATOM 715 O O . PHE A 1 90 ? 8.899 -10.533 -4.451 1.00 84.25 90 PHE A O 1
ATOM 722 N N . VAL A 1 91 ? 8.692 -12.676 -5.097 1.00 86.81 91 VAL A N 1
ATOM 723 C CA . VAL A 1 91 ? 7.312 -12.541 -5.573 1.00 86.81 91 VAL A CA 1
ATOM 724 C C . VAL A 1 91 ? 6.390 -12.082 -4.444 1.00 86.81 91 VAL A C 1
ATOM 726 O O . VAL A 1 91 ? 5.596 -11.166 -4.664 1.00 86.81 91 VAL A O 1
ATOM 729 N N . ALA A 1 92 ? 6.521 -12.635 -3.235 1.00 85.94 92 ALA A N 1
ATOM 730 C CA . ALA A 1 92 ? 5.750 -12.203 -2.068 1.00 85.94 92 ALA A CA 1
ATOM 731 C C . ALA A 1 92 ? 6.046 -10.742 -1.666 1.00 85.94 92 ALA A C 1
ATOM 733 O O . ALA A 1 92 ? 5.126 -9.985 -1.352 1.00 85.94 92 ALA A O 1
ATOM 734 N N . MET A 1 93 ? 7.308 -10.301 -1.740 1.00 83.88 93 MET A N 1
ATOM 735 C CA . MET A 1 93 ? 7.678 -8.901 -1.475 1.00 83.88 93 MET A CA 1
ATOM 736 C C . MET A 1 93 ? 7.047 -7.927 -2.480 1.00 83.88 93 MET A C 1
ATOM 738 O O . MET A 1 93 ? 6.528 -6.873 -2.097 1.00 83.88 93 MET A O 1
ATOM 742 N N . LEU A 1 94 ? 7.066 -8.275 -3.768 1.00 87.88 94 LEU A N 1
ATOM 743 C CA . LEU A 1 94 ? 6.401 -7.486 -4.801 1.00 87.88 94 LEU A CA 1
ATOM 744 C C . LEU A 1 94 ? 4.872 -7.536 -4.644 1.00 87.88 94 LEU A C 1
ATOM 746 O O . LEU A 1 94 ? 4.234 -6.499 -4.794 1.00 87.88 94 LEU A O 1
ATOM 750 N N . CYS A 1 95 ? 4.293 -8.667 -4.231 1.00 88.88 95 CYS A N 1
ATOM 751 C CA . CYS A 1 95 ? 2.867 -8.781 -3.901 1.00 88.88 95 CYS A CA 1
ATOM 752 C C . CYS A 1 95 ? 2.437 -7.714 -2.886 1.00 88.88 95 CYS A C 1
ATOM 754 O O . CYS A 1 95 ? 1.499 -6.961 -3.132 1.00 88.88 95 CYS A O 1
ATOM 756 N N . SER A 1 96 ? 3.182 -7.588 -1.782 1.00 86.38 96 SER A N 1
ATOM 757 C CA . SER A 1 96 ? 2.926 -6.567 -0.760 1.00 86.38 96 SER A CA 1
ATOM 758 C C . SER A 1 96 ? 3.024 -5.146 -1.327 1.00 86.38 96 SER A C 1
ATOM 760 O O . SER A 1 96 ? 2.157 -4.318 -1.061 1.00 86.38 96 SER A O 1
ATOM 762 N N . SER A 1 97 ? 4.023 -4.870 -2.173 1.00 88.81 97 SER A N 1
ATOM 763 C CA . SER A 1 97 ? 4.164 -3.550 -2.810 1.00 88.81 97 SER A CA 1
ATOM 764 C C . SER A 1 97 ? 3.023 -3.228 -3.778 1.00 88.81 97 SER A C 1
ATOM 766 O O . SER A 1 97 ? 2.609 -2.073 -3.861 1.00 88.81 97 SER A O 1
ATOM 768 N N . LEU A 1 98 ? 2.525 -4.229 -4.508 1.00 91.31 98 LEU A N 1
ATOM 769 C CA . LEU A 1 98 ? 1.396 -4.081 -5.423 1.00 91.31 98 LEU A CA 1
ATOM 770 C C . LEU A 1 98 ? 0.095 -3.826 -4.661 1.00 91.31 98 LEU A C 1
ATOM 772 O O . LEU A 1 98 ? -0.652 -2.936 -5.054 1.00 91.31 98 LEU A O 1
ATOM 776 N N . SER A 1 99 ? -0.152 -4.546 -3.563 1.00 89.19 99 SER A N 1
ATOM 777 C CA . SER A 1 99 ? -1.319 -4.304 -2.707 1.00 89.19 99 SER A CA 1
ATOM 778 C C . SER A 1 99 ? -1.309 -2.877 -2.156 1.00 89.19 99 SER A C 1
ATOM 780 O O . SER A 1 99 ? -2.288 -2.145 -2.315 1.00 89.19 99 SER A O 1
ATOM 782 N N . SER A 1 100 ? -0.167 -2.441 -1.614 1.00 87.44 100 SER A N 1
ATOM 783 C CA . SER A 1 100 ? -0.005 -1.087 -1.079 1.00 87.44 100 SER A CA 1
ATOM 784 C C . SER A 1 100 ? -0.149 0.017 -2.127 1.00 87.44 100 SER A C 1
ATOM 786 O O . SER A 1 100 ? -0.623 1.104 -1.819 1.00 87.44 100 SER A O 1
ATOM 788 N N . LEU A 1 101 ? 0.241 -0.231 -3.382 1.00 91.50 101 LEU A N 1
ATOM 789 C CA . LEU A 1 101 ? 0.219 0.782 -4.443 1.00 91.50 101 LEU A CA 1
ATOM 790 C C . LEU A 1 101 ? -1.159 1.435 -4.630 1.00 91.50 101 LEU A C 1
ATOM 792 O O . LEU A 1 101 ? -1.217 2.622 -4.935 1.00 91.50 101 LEU A O 1
ATOM 796 N N . VAL A 1 102 ? -2.241 0.667 -4.492 1.00 92.75 102 VAL A N 1
ATOM 797 C CA . VAL A 1 102 ? -3.609 1.157 -4.726 1.00 92.75 102 VAL A CA 1
ATOM 798 C C . VAL A 1 102 ? -4.356 1.344 -3.413 1.00 92.75 102 VAL A C 1
ATOM 800 O O . VAL A 1 102 ? -4.997 2.375 -3.227 1.00 92.75 102 VAL A O 1
ATOM 803 N N . LEU A 1 103 ? -4.271 0.371 -2.500 1.00 94.25 103 LEU A N 1
ATOM 804 C CA . LEU A 1 103 ? -5.046 0.397 -1.259 1.00 94.25 103 LEU A CA 1
ATOM 805 C C . LEU A 1 103 ? -4.588 1.508 -0.315 1.00 94.25 103 LEU A C 1
ATOM 807 O O . LEU A 1 103 ? -5.435 2.144 0.315 1.00 94.25 103 LEU A O 1
ATOM 811 N N . ASP A 1 104 ? -3.283 1.795 -0.258 1.00 93.44 104 ASP A N 1
ATOM 812 C CA . ASP A 1 104 ? -2.763 2.823 0.643 1.00 93.44 104 ASP A CA 1
ATOM 813 C C . ASP A 1 104 ? -3.192 4.232 0.212 1.00 93.44 104 ASP A C 1
ATOM 815 O O . ASP A 1 104 ? -3.242 5.116 1.060 1.00 93.44 104 ASP A O 1
ATOM 819 N N . LEU A 1 105 ? -3.495 4.475 -1.071 1.00 93.06 105 LEU A N 1
ATOM 820 C CA . LEU A 1 105 ? -3.886 5.809 -1.556 1.00 93.06 105 LEU A CA 1
ATOM 821 C C . LEU A 1 105 ? -5.195 6.269 -0.912 1.00 93.06 105 LEU A C 1
ATOM 823 O O . LEU A 1 105 ? -5.294 7.383 -0.406 1.00 93.06 105 LEU A O 1
ATOM 827 N N . GLU A 1 106 ? -6.177 5.374 -0.873 1.00 93.19 106 GLU A N 1
ATOM 828 C CA . GLU A 1 106 ? -7.478 5.624 -0.257 1.00 93.19 106 GLU A CA 1
ATOM 829 C C . GLU A 1 106 ? -7.353 5.776 1.269 1.00 93.19 106 GLU A C 1
ATOM 831 O O . GLU A 1 106 ? -7.913 6.701 1.858 1.00 93.19 106 GLU A O 1
ATOM 836 N N . VAL A 1 107 ? -6.525 4.942 1.909 1.00 94.62 107 VAL A N 1
ATOM 837 C CA . VAL A 1 107 ? -6.224 5.065 3.345 1.00 94.62 107 VAL A CA 1
ATOM 838 C C . VAL A 1 107 ? -5.554 6.406 3.662 1.00 94.62 107 VAL A C 1
ATOM 840 O O . VAL A 1 107 ? -5.860 7.035 4.675 1.00 94.62 107 VAL A O 1
ATOM 843 N N . GLN A 1 108 ? -4.642 6.869 2.808 1.00 93.00 108 GLN A N 1
ATOM 844 C CA . GLN A 1 108 ? -3.941 8.141 2.986 1.00 93.00 108 GLN A CA 1
ATOM 845 C C . GLN A 1 108 ? -4.871 9.343 2.862 1.00 93.00 108 GLN A C 1
ATOM 847 O O . GLN A 1 108 ? -4.728 10.294 3.636 1.00 93.00 108 GLN A O 1
ATOM 852 N N . GLU A 1 109 ? -5.823 9.308 1.930 1.00 92.50 109 GLU A N 1
ATOM 853 C CA . GLU A 1 109 ? -6.858 10.338 1.824 1.00 92.50 109 GLU A CA 1
ATOM 854 C C . GLU A 1 109 ? -7.666 10.416 3.119 1.00 92.50 109 GLU A C 1
ATOM 856 O O . GLU A 1 109 ? -7.716 11.485 3.727 1.00 92.50 109 GLU A O 1
ATOM 861 N N . ARG A 1 110 ? -8.150 9.281 3.642 1.00 94.44 110 ARG A N 1
ATOM 862 C CA . ARG A 1 110 ? -8.871 9.245 4.929 1.00 94.44 110 ARG A CA 1
ATOM 863 C C . ARG A 1 110 ? -8.042 9.769 6.095 1.00 94.44 110 ARG A C 1
ATOM 865 O O . ARG A 1 110 ? -8.518 10.566 6.902 1.00 94.44 110 ARG A O 1
ATOM 872 N N . LEU A 1 111 ? -6.782 9.344 6.204 1.00 96.12 111 LEU A N 1
ATOM 873 C CA . LEU A 1 111 ? -5.876 9.842 7.243 1.00 96.12 111 LEU A CA 1
ATOM 874 C C . LEU A 1 111 ? -5.728 11.367 7.157 1.00 96.12 111 LEU A C 1
ATOM 876 O O . LEU A 1 111 ? -5.773 12.047 8.184 1.00 96.12 111 LEU A O 1
ATOM 880 N N . THR A 1 112 ? -5.609 11.902 5.941 1.00 94.62 112 THR A N 1
ATOM 881 C CA . THR A 1 112 ? -5.488 13.343 5.684 1.00 94.62 112 THR A CA 1
ATOM 882 C C . THR A 1 112 ? -6.777 14.091 6.031 1.00 94.62 112 THR A C 1
ATOM 884 O O . THR A 1 112 ? -6.709 15.139 6.671 1.00 94.62 112 THR A O 1
ATOM 887 N N . GLU A 1 113 ? -7.948 13.546 5.693 1.00 94.81 113 GLU A N 1
ATOM 888 C CA . GLU A 1 113 ? -9.263 14.095 6.065 1.00 94.81 113 GLU A CA 1
ATOM 889 C C . GLU A 1 113 ? -9.444 14.170 7.586 1.00 94.81 113 GLU A C 1
ATOM 891 O O . GLU A 1 113 ? -9.979 15.144 8.117 1.00 94.81 113 GLU A O 1
ATOM 896 N N . HIS A 1 114 ? -8.906 13.189 8.312 1.00 95.56 114 HIS A N 1
ATOM 897 C CA . HIS A 1 114 ? -8.841 13.217 9.770 1.00 95.56 114 HIS A CA 1
ATOM 898 C C . HIS A 1 114 ? -7.664 14.042 10.317 1.00 95.56 114 HIS A C 1
ATOM 900 O O . HIS A 1 114 ? -7.477 14.108 11.533 1.00 95.56 114 HIS A O 1
ATOM 906 N N . GLY A 1 115 ? -6.863 14.693 9.474 1.00 96.00 115 GLY A N 1
ATOM 907 C CA . GLY A 1 115 ? -5.757 15.567 9.865 1.00 96.00 115 GLY A CA 1
ATOM 908 C C . GLY A 1 115 ? -4.546 14.832 10.444 1.00 96.00 115 GLY A C 1
ATOM 909 O O . GLY A 1 115 ? -3.969 15.313 11.420 1.00 96.00 115 GLY A O 1
ATOM 910 N N . TYR A 1 116 ? -4.216 13.648 9.928 1.00 96.25 116 TYR A N 1
ATOM 911 C CA . TYR A 1 116 ? -2.959 12.945 10.206 1.00 96.25 116 TYR A CA 1
ATOM 912 C C . TYR A 1 116 ? -1.961 13.176 9.079 1.00 96.25 116 TYR A C 1
ATOM 914 O O . TYR A 1 116 ? -2.325 13.243 7.908 1.00 96.25 116 TYR A O 1
ATOM 922 N N . ASP A 1 117 ? -0.685 13.254 9.446 1.00 92.25 117 ASP A N 1
ATOM 923 C CA . ASP A 1 117 ? 0.411 13.353 8.491 1.00 92.25 117 ASP A CA 1
ATOM 924 C C . ASP A 1 117 ? 1.040 11.973 8.244 1.00 92.25 117 ASP A C 1
ATOM 926 O O . ASP A 1 117 ? 1.527 11.315 9.168 1.00 92.25 117 ASP A O 1
ATOM 930 N N . SER A 1 118 ? 1.051 11.552 6.978 1.00 90.19 118 SER A N 1
ATOM 931 C CA . SER A 1 118 ? 1.685 10.307 6.518 1.00 90.19 118 SER A CA 1
ATOM 932 C C . SER A 1 118 ? 3.090 10.526 5.929 1.00 90.19 118 SER A C 1
ATOM 934 O O . SER A 1 118 ? 3.721 9.577 5.454 1.00 90.19 118 SER A O 1
ATOM 936 N N . SER A 1 119 ? 3.623 11.755 5.981 1.00 88.50 119 SER A N 1
ATOM 937 C CA . SER A 1 119 ? 4.921 12.141 5.406 1.00 88.50 119 SER A CA 1
ATOM 938 C C . SER A 1 119 ? 6.086 11.277 5.882 1.00 88.50 119 SER A C 1
ATOM 940 O O . SER A 1 119 ? 7.000 11.004 5.102 1.00 88.50 119 SER A O 1
ATOM 942 N N . TYR A 1 120 ? 6.045 10.785 7.124 1.00 89.56 120 TYR A N 1
ATOM 943 C CA . TYR A 1 120 ? 7.057 9.883 7.672 1.00 89.56 120 TYR A CA 1
ATOM 944 C C . TYR A 1 120 ? 7.275 8.649 6.777 1.00 89.56 120 TYR A C 1
ATOM 946 O O . TYR A 1 120 ? 8.414 8.334 6.413 1.00 89.56 120 TYR A O 1
ATOM 954 N N . PHE A 1 121 ? 6.191 7.990 6.359 1.00 87.50 121 PHE A N 1
ATOM 955 C CA . PHE A 1 121 ? 6.245 6.766 5.556 1.00 87.50 121 PHE A CA 1
ATOM 956 C C . PHE A 1 121 ? 6.710 7.046 4.121 1.00 87.50 121 PHE A C 1
ATOM 958 O O . PHE A 1 121 ? 7.531 6.307 3.569 1.00 87.50 121 PHE A O 1
ATOM 965 N N . PHE A 1 122 ? 6.277 8.164 3.532 1.00 82.75 122 PHE A N 1
ATOM 966 C CA . PHE A 1 122 ? 6.741 8.581 2.205 1.00 82.75 122 PHE A CA 1
ATOM 967 C C . PHE A 1 122 ? 8.215 8.968 2.198 1.00 82.75 122 PHE A C 1
ATOM 969 O O . PHE A 1 122 ? 8.947 8.607 1.277 1.00 82.75 122 PHE A O 1
ATOM 976 N N . ASN A 1 123 ? 8.677 9.667 3.234 1.00 86.19 123 ASN A N 1
ATOM 977 C CA . ASN A 1 123 ? 10.075 10.051 3.376 1.00 86.19 123 ASN A CA 1
ATOM 978 C C . ASN A 1 123 ? 10.975 8.822 3.529 1.00 86.19 123 ASN A C 1
ATOM 980 O O . ASN A 1 123 ? 12.051 8.775 2.925 1.00 86.19 123 ASN A O 1
ATOM 984 N N . TYR A 1 124 ? 10.516 7.799 4.257 1.00 86.38 124 TYR A N 1
ATOM 985 C CA . TYR A 1 124 ? 11.200 6.510 4.319 1.00 86.38 124 TYR A CA 1
ATOM 986 C C . TYR A 1 124 ? 11.326 5.875 2.924 1.00 86.38 124 TYR A C 1
ATOM 988 O O . TYR A 1 124 ? 12.435 5.530 2.511 1.00 86.38 124 TYR A O 1
ATOM 996 N N . ARG A 1 125 ? 10.228 5.793 2.158 1.00 83.31 125 ARG A N 1
ATOM 997 C CA . ARG A 1 125 ? 10.234 5.227 0.794 1.00 83.31 125 ARG A CA 1
ATOM 998 C C . ARG A 1 125 ? 11.126 6.024 -0.163 1.00 83.31 125 ARG A C 1
ATOM 1000 O O . ARG A 1 125 ? 11.898 5.446 -0.924 1.00 83.31 125 ARG A O 1
ATOM 1007 N N . ASN A 1 126 ? 11.084 7.352 -0.079 1.00 85.62 126 ASN A N 1
ATOM 1008 C CA . ASN A 1 126 ? 11.936 8.249 -0.856 1.00 85.62 126 ASN A CA 1
ATOM 1009 C C . ASN A 1 126 ? 13.427 7.991 -0.587 1.00 85.62 126 ASN A C 1
ATOM 1011 O O . ASN A 1 126 ? 14.226 7.928 -1.519 1.00 85.62 126 ASN A O 1
ATOM 1015 N N . ARG A 1 127 ? 13.812 7.792 0.680 1.00 89.06 127 ARG A N 1
ATOM 1016 C CA . ARG A 1 127 ? 15.192 7.441 1.036 1.00 89.06 127 ARG A CA 1
ATOM 1017 C C . ARG A 1 127 ? 15.626 6.138 0.362 1.00 89.06 127 ARG A C 1
ATOM 1019 O O . ARG A 1 127 ? 16.690 6.122 -0.247 1.00 89.06 127 ARG A O 1
ATOM 1026 N N . VAL A 1 128 ? 14.788 5.100 0.388 1.00 87.50 128 VAL A N 1
ATOM 1027 C CA . VAL A 1 128 ? 15.078 3.812 -0.272 1.00 87.50 128 VAL A CA 1
ATOM 1028 C C . VAL A 1 128 ? 15.280 3.987 -1.785 1.00 87.50 128 VAL A C 1
ATOM 1030 O O . VAL A 1 128 ? 16.248 3.474 -2.345 1.00 87.50 128 VAL A O 1
ATOM 1033 N N . LEU A 1 129 ? 14.423 4.769 -2.453 1.00 90.06 129 LEU A N 1
ATOM 1034 C CA . LEU A 1 129 ? 14.555 5.048 -3.890 1.00 90.06 129 LEU A CA 1
ATOM 1035 C C . LEU A 1 129 ? 15.838 5.825 -4.228 1.00 90.06 129 LEU A C 1
ATOM 1037 O O . LEU A 1 129 ? 16.463 5.552 -5.255 1.00 90.06 129 LEU A O 1
ATOM 1041 N N . LYS A 1 130 ? 16.253 6.771 -3.378 1.00 90.56 130 LYS A N 1
ATOM 1042 C CA . LYS A 1 130 ? 17.522 7.500 -3.545 1.00 90.56 130 LYS A CA 1
ATOM 1043 C C . LYS A 1 130 ? 18.734 6.602 -3.313 1.00 90.56 130 LYS A C 1
ATOM 1045 O O . LYS A 1 130 ? 19.701 6.682 -4.063 1.00 90.56 130 LYS A O 1
ATOM 1050 N N . GLU A 1 131 ? 18.687 5.732 -2.307 1.00 90.44 131 GLU A N 1
ATOM 1051 C CA . GLU A 1 131 ? 19.759 4.770 -2.033 1.00 90.44 131 GLU A CA 1
ATOM 1052 C C . GLU A 1 131 ? 19.986 3.817 -3.210 1.00 90.44 131 GLU A C 1
ATOM 1054 O O . GLU A 1 131 ? 21.133 3.526 -3.545 1.00 90.44 131 GLU A O 1
ATOM 1059 N N . LEU A 1 132 ? 18.917 3.373 -3.878 1.00 89.12 132 LEU A N 1
ATOM 1060 C CA . LEU A 1 132 ? 19.036 2.563 -5.089 1.00 89.12 132 LEU A CA 1
ATOM 1061 C C . LEU A 1 132 ? 19.728 3.324 -6.232 1.00 89.12 132 LEU A C 1
ATOM 1063 O O . LEU A 1 132 ? 20.611 2.768 -6.888 1.00 89.12 132 LEU A O 1
ATOM 1067 N N . ALA A 1 133 ? 19.368 4.593 -6.443 1.00 87.81 133 ALA A N 1
ATOM 1068 C CA . ALA A 1 133 ? 20.020 5.439 -7.442 1.00 87.81 133 ALA A CA 1
ATOM 1069 C C . ALA A 1 133 ? 21.514 5.643 -7.126 1.00 87.81 13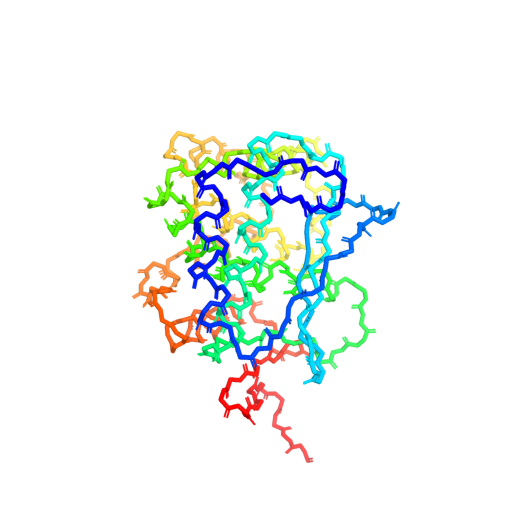3 ALA A C 1
ATOM 1071 O O . ALA A 1 133 ? 22.353 5.513 -8.013 1.00 87.81 133 ALA A O 1
ATOM 1072 N N . ASN A 1 134 ? 21.865 5.847 -5.852 1.00 88.44 134 ASN A N 1
ATOM 1073 C CA . ASN A 1 134 ? 23.258 5.974 -5.404 1.00 88.44 134 ASN A CA 1
ATOM 1074 C C . ASN A 1 134 ? 24.081 4.692 -5.605 1.00 88.44 134 ASN A C 1
ATOM 1076 O O . ASN A 1 134 ? 25.302 4.751 -5.720 1.00 88.44 134 ASN A O 1
ATOM 1080 N N . LYS A 1 135 ? 23.426 3.528 -5.665 1.00 88.38 135 LYS A N 1
ATOM 1081 C CA . LYS A 1 135 ? 24.050 2.240 -6.009 1.00 88.38 135 LYS A CA 1
ATOM 1082 C C . LYS A 1 135 ? 24.131 2.010 -7.525 1.00 88.38 135 LYS A C 1
ATOM 1084 O O . LYS A 1 135 ? 24.297 0.870 -7.955 1.00 88.38 135 LYS A O 1
ATOM 1089 N N . ASN A 1 136 ? 23.978 3.064 -8.333 1.00 84.12 136 ASN A N 1
ATOM 1090 C CA . ASN A 1 136 ? 23.970 3.018 -9.796 1.00 84.12 136 ASN A CA 1
ATOM 1091 C C . ASN A 1 136 ? 23.013 1.958 -10.353 1.00 84.12 136 ASN A C 1
ATOM 1093 O O . ASN A 1 136 ? 23.319 1.305 -11.346 1.00 84.12 136 ASN A O 1
ATOM 1097 N N . PHE A 1 137 ? 21.874 1.746 -9.685 1.00 88.38 137 PHE A N 1
ATOM 1098 C CA . PHE A 1 137 ? 20.857 0.778 -10.100 1.00 88.38 137 PHE A CA 1
ATOM 1099 C C . PHE A 1 137 ? 21.343 -0.678 -10.184 1.00 88.38 137 PHE A C 1
ATOM 1101 O O . PHE A 1 137 ? 20.629 -1.508 -10.739 1.00 88.38 137 PHE A O 1
ATOM 1108 N N . ALA A 1 138 ? 22.502 -1.022 -9.605 1.00 83.75 138 ALA A N 1
ATOM 1109 C CA . ALA A 1 138 ? 23.095 -2.359 -9.708 1.00 83.75 138 ALA A CA 1
ATOM 1110 C C . ALA A 1 138 ? 22.110 -3.524 -9.450 1.00 83.75 138 ALA A C 1
ATOM 1112 O O . ALA A 1 138 ? 22.144 -4.485 -10.217 1.00 83.75 138 ALA A O 1
ATOM 1113 N N . PRO A 1 139 ? 21.180 -3.445 -8.471 1.00 78.12 139 PRO A N 1
ATOM 1114 C CA . PRO A 1 139 ? 20.194 -4.503 -8.233 1.00 78.12 139 PRO A CA 1
ATOM 1115 C C . PRO A 1 139 ? 19.160 -4.720 -9.350 1.00 78.12 139 PRO A C 1
ATOM 1117 O O . PRO A 1 139 ? 18.500 -5.749 -9.345 1.00 78.12 139 PRO A O 1
ATOM 1120 N N . ILE A 1 140 ? 18.969 -3.767 -10.271 1.00 82.62 140 ILE A N 1
ATOM 1121 C CA . ILE A 1 140 ? 17.886 -3.817 -11.272 1.00 82.62 140 ILE A CA 1
ATOM 1122 C C . ILE A 1 140 ? 18.368 -3.865 -12.725 1.00 82.62 140 ILE A C 1
ATOM 1124 O O . ILE A 1 140 ? 17.556 -4.066 -13.623 1.00 82.62 140 ILE A O 1
ATOM 1128 N N . ILE A 1 141 ? 19.665 -3.682 -12.995 1.00 80.88 141 ILE A N 1
ATOM 1129 C CA . ILE A 1 141 ? 20.179 -3.585 -14.375 1.00 80.88 141 ILE A CA 1
ATOM 1130 C C . ILE A 1 141 ? 19.839 -4.834 -15.204 1.00 80.88 141 ILE A C 1
ATOM 1132 O O . ILE A 1 141 ? 19.434 -4.697 -16.355 1.00 80.88 141 ILE A O 1
ATOM 1136 N N . ASN A 1 142 ? 19.940 -6.028 -14.612 1.00 81.69 142 ASN A N 1
ATOM 1137 C CA . ASN A 1 142 ? 19.781 -7.309 -15.316 1.00 81.69 142 ASN A CA 1
ATOM 1138 C C . ASN A 1 142 ? 18.647 -8.186 -14.762 1.00 81.69 142 ASN A C 1
ATOM 1140 O O . ASN A 1 142 ? 18.606 -9.378 -15.049 1.00 81.69 142 ASN A O 1
ATOM 1144 N N . ASP A 1 143 ? 17.751 -7.624 -13.953 1.00 86.75 143 ASP A N 1
ATOM 1145 C CA . ASP A 1 143 ? 16.675 -8.380 -13.313 1.00 86.75 143 ASP A CA 1
ATOM 1146 C C . ASP A 1 143 ? 15.329 -7.689 -13.547 1.00 86.75 143 ASP A C 1
ATOM 1148 O O . ASP A 1 143 ? 15.030 -6.632 -12.987 1.00 86.75 143 ASP A O 1
ATOM 1152 N N . GLU A 1 144 ? 14.524 -8.295 -14.418 1.00 87.38 144 GLU A N 1
ATOM 1153 C CA . GLU A 1 144 ? 13.236 -7.763 -14.850 1.00 87.38 144 GLU A CA 1
ATOM 1154 C C . GLU A 1 144 ? 12.212 -7.699 -13.706 1.00 87.38 144 GLU A C 1
ATOM 1156 O O . GLU A 1 144 ? 11.456 -6.731 -13.605 1.00 87.38 144 GLU A O 1
ATOM 1161 N N . LEU A 1 145 ? 12.196 -8.687 -12.806 1.00 86.81 145 LEU A N 1
ATOM 1162 C CA . LEU A 1 145 ? 11.293 -8.685 -11.654 1.00 86.81 145 LEU A CA 1
ATOM 1163 C C . LEU A 1 145 ? 11.675 -7.573 -10.672 1.00 86.81 145 LEU A C 1
ATOM 1165 O O . LEU A 1 145 ? 10.803 -6.859 -10.170 1.00 86.81 145 LEU A O 1
ATOM 1169 N N . ASN A 1 146 ? 12.974 -7.351 -10.477 1.00 88.69 146 ASN A N 1
ATOM 1170 C CA . ASN A 1 146 ? 13.477 -6.211 -9.718 1.00 88.69 146 ASN A CA 1
ATOM 1171 C C . ASN A 1 146 ? 13.139 -4.862 -10.371 1.00 88.69 146 ASN A C 1
ATOM 1173 O O . ASN A 1 146 ? 12.738 -3.930 -9.669 1.00 88.69 146 ASN A O 1
ATOM 1177 N N . GLN A 1 147 ? 13.204 -4.746 -11.701 1.00 91.31 147 GLN A N 1
ATOM 1178 C CA . GLN A 1 147 ? 12.732 -3.544 -12.403 1.00 91.31 147 GLN A CA 1
ATOM 1179 C C . GLN A 1 147 ? 11.244 -3.290 -12.137 1.00 91.31 147 GLN A C 1
ATOM 1181 O O . GLN A 1 147 ? 10.877 -2.171 -11.786 1.00 91.31 147 GLN A O 1
ATOM 1186 N N . LYS A 1 148 ? 10.396 -4.324 -12.217 1.00 92.44 148 LYS A N 1
ATOM 1187 C CA . LYS A 1 148 ? 8.947 -4.230 -11.957 1.00 92.44 148 LYS A CA 1
ATOM 1188 C C . LYS A 1 148 ? 8.641 -3.835 -10.507 1.00 92.44 148 LYS A C 1
ATOM 1190 O O . LYS A 1 148 ? 7.765 -3.000 -10.257 1.00 92.44 148 LYS A O 1
ATOM 1195 N N . TYR A 1 149 ? 9.409 -4.355 -9.551 1.00 91.06 149 TYR A N 1
ATOM 1196 C CA . TYR A 1 149 ? 9.342 -3.935 -8.151 1.00 91.06 149 TYR A CA 1
ATOM 1197 C C . TYR A 1 149 ? 9.686 -2.457 -7.961 1.00 91.06 149 TYR A C 1
ATOM 1199 O O . TYR A 1 149 ? 8.959 -1.727 -7.277 1.00 91.06 149 TYR A O 1
ATOM 1207 N N . VAL A 1 150 ? 10.746 -1.978 -8.609 1.00 92.31 150 VAL A N 1
ATOM 1208 C CA . VAL A 1 150 ? 11.127 -0.565 -8.539 1.00 92.31 150 VAL A CA 1
ATOM 1209 C C . VAL A 1 150 ? 10.113 0.324 -9.257 1.00 92.31 150 VAL A C 1
ATOM 1211 O O . VAL A 1 150 ? 9.758 1.369 -8.716 1.00 92.31 150 VAL A O 1
ATOM 1214 N N . SER A 1 151 ? 9.570 -0.096 -10.405 1.00 95.00 151 SER A N 1
ATOM 1215 C CA . SER A 1 151 ? 8.477 0.609 -11.089 1.00 95.00 151 SER A CA 1
ATOM 1216 C C . SER A 1 151 ? 7.255 0.785 -10.190 1.00 95.00 151 SER A C 1
ATOM 1218 O O . SER A 1 151 ? 6.707 1.882 -10.119 1.00 95.00 151 SER A O 1
ATOM 1220 N N . THR A 1 152 ? 6.863 -0.263 -9.462 1.00 94.12 152 THR A N 1
ATOM 1221 C CA . THR A 1 152 ? 5.736 -0.232 -8.513 1.00 94.12 152 THR A CA 1
ATOM 1222 C C . THR A 1 152 ? 5.988 0.783 -7.393 1.00 94.12 152 THR A C 1
ATOM 1224 O O . THR A 1 152 ? 5.141 1.624 -7.096 1.00 94.12 152 THR A O 1
ATOM 1227 N N . ASN A 1 153 ? 7.192 0.772 -6.815 1.00 91.94 153 ASN A N 1
ATOM 1228 C CA . ASN A 1 153 ? 7.574 1.703 -5.752 1.00 91.94 153 ASN A CA 1
ATOM 1229 C C . ASN A 1 153 ? 7.684 3.160 -6.230 1.00 91.94 153 ASN A C 1
ATOM 1231 O O . ASN A 1 153 ? 7.286 4.075 -5.506 1.00 91.94 153 ASN A O 1
ATOM 1235 N N . LEU A 1 154 ? 8.202 3.385 -7.442 1.00 94.44 154 LEU A N 1
ATOM 1236 C CA . LEU A 1 154 ? 8.236 4.702 -8.080 1.00 94.44 154 LEU A CA 1
ATOM 1237 C C . LEU A 1 154 ? 6.829 5.220 -8.372 1.00 94.44 154 LEU A C 1
ATOM 1239 O O . LEU A 1 154 ? 6.569 6.401 -8.166 1.00 94.44 154 LEU A O 1
ATOM 1243 N N . ALA A 1 155 ? 5.926 4.356 -8.835 1.00 95.62 155 ALA A N 1
ATOM 1244 C CA . ALA A 1 155 ? 4.554 4.747 -9.118 1.00 95.62 155 ALA A CA 1
ATOM 1245 C C . ALA A 1 155 ? 3.835 5.219 -7.853 1.00 95.62 155 ALA A C 1
ATOM 1247 O O . ALA A 1 155 ? 3.281 6.317 -7.848 1.00 95.62 155 ALA A O 1
ATOM 1248 N N . LEU A 1 156 ? 3.933 4.449 -6.765 1.00 92.00 156 LEU A N 1
ATOM 1249 C CA . LEU A 1 156 ? 3.387 4.852 -5.470 1.00 92.00 156 LEU A CA 1
ATOM 1250 C C . LEU A 1 156 ? 3.993 6.181 -5.005 1.00 92.00 156 LEU A C 1
ATOM 1252 O O . LEU A 1 156 ? 3.266 7.075 -4.588 1.00 92.00 156 LEU A O 1
ATOM 1256 N N . PHE A 1 157 ? 5.310 6.359 -5.150 1.00 92.38 157 PHE A N 1
ATOM 1257 C CA . PHE A 1 157 ? 5.949 7.639 -4.848 1.00 92.38 157 PHE A CA 1
ATOM 1258 C C . PHE A 1 157 ? 5.376 8.794 -5.685 1.00 92.38 157 PHE A C 1
ATOM 1260 O O . PHE A 1 157 ? 5.065 9.842 -5.135 1.00 92.38 157 PHE A O 1
ATOM 1267 N N . PHE A 1 158 ? 5.204 8.636 -6.999 1.00 94.25 158 PHE A N 1
ATOM 1268 C CA . PHE A 1 158 ? 4.675 9.704 -7.858 1.00 94.25 158 PHE A CA 1
ATOM 1269 C C . PHE A 1 158 ? 3.193 10.016 -7.631 1.00 94.25 158 PHE A C 1
ATOM 1271 O O . PHE A 1 158 ? 2.743 11.096 -8.017 1.00 94.25 158 PHE A O 1
ATOM 1278 N N . LEU A 1 159 ? 2.435 9.090 -7.044 1.00 92.62 159 LEU A N 1
ATOM 1279 C CA . LEU A 1 159 ? 1.038 9.316 -6.677 1.00 92.62 159 LEU A CA 1
ATOM 1280 C C . LEU A 1 159 ? 0.907 10.162 -5.406 1.00 92.62 159 LEU A C 1
ATOM 1282 O O . LEU A 1 159 ? -0.084 10.871 -5.272 1.00 92.62 159 LEU A O 1
ATOM 1286 N N . THR A 1 160 ? 1.909 10.146 -4.523 1.00 88.25 160 THR A N 1
ATOM 1287 C CA . THR A 1 160 ? 1.827 10.803 -3.206 1.00 88.25 160 THR A CA 1
ATOM 1288 C C . THR A 1 160 ? 2.810 11.960 -3.025 1.00 88.25 160 THR A C 1
ATOM 1290 O O . THR A 1 160 ? 2.649 12.791 -2.132 1.00 88.25 160 THR A O 1
ATOM 1293 N N . ALA A 1 161 ? 3.844 12.045 -3.862 1.00 88.94 161 ALA A N 1
ATOM 1294 C CA . ALA A 1 161 ? 4.861 13.081 -3.778 1.00 88.94 161 ALA A CA 1
ATOM 1295 C C . ALA A 1 161 ? 4.399 14.414 -4.383 1.00 88.94 161 ALA A C 1
ATOM 1297 O O . ALA A 1 161 ? 3.662 14.473 -5.367 1.00 88.94 161 ALA A O 1
ATOM 1298 N N . SER A 1 162 ? 4.956 15.509 -3.862 1.00 88.38 162 SER A N 1
ATOM 1299 C CA . SER A 1 162 ? 4.833 16.828 -4.491 1.00 88.38 162 SER A CA 1
ATOM 1300 C C . SER A 1 162 ? 5.456 16.857 -5.893 1.00 88.38 162 SER A C 1
ATOM 1302 O O . SER A 1 162 ? 6.314 16.040 -6.250 1.00 88.38 162 SER A O 1
ATOM 1304 N N . GLU A 1 163 ? 5.089 17.862 -6.689 1.00 90.88 163 GLU A N 1
ATOM 1305 C CA . GLU A 1 163 ? 5.653 18.055 -8.027 1.00 90.88 163 GLU A CA 1
ATOM 1306 C C . GLU A 1 163 ? 7.186 18.209 -7.993 1.00 90.88 163 GLU A C 1
ATOM 1308 O O . GLU A 1 163 ? 7.894 17.593 -8.792 1.00 90.88 163 GLU A O 1
ATOM 1313 N N . THR A 1 164 ? 7.715 18.973 -7.032 1.00 90.81 164 THR A N 1
ATOM 1314 C CA . THR A 1 164 ? 9.162 19.179 -6.851 1.00 90.81 164 THR A CA 1
ATOM 1315 C C . THR A 1 164 ? 9.887 17.867 -6.555 1.00 90.81 164 THR A C 1
ATOM 1317 O O . THR A 1 164 ? 10.904 17.558 -7.180 1.00 90.81 164 THR A O 1
ATOM 1320 N N . GLN A 1 165 ? 9.346 17.058 -5.641 1.00 90.00 165 GLN A N 1
ATOM 1321 C CA . GLN A 1 165 ? 9.891 15.739 -5.314 1.00 90.00 165 GLN A CA 1
ATOM 1322 C C . GLN A 1 165 ? 9.832 14.789 -6.519 1.00 90.00 165 GLN A C 1
ATOM 1324 O O . GLN A 1 165 ? 10.807 14.089 -6.804 1.00 90.00 165 GLN A O 1
ATOM 1329 N N . SER A 1 166 ? 8.728 14.818 -7.268 1.00 92.69 166 SER A N 1
ATOM 1330 C CA . SER A 1 166 ? 8.550 14.032 -8.488 1.00 92.69 166 SER A CA 1
ATOM 1331 C C . SER A 1 166 ? 9.572 14.396 -9.565 1.00 92.69 166 SER A C 1
ATOM 1333 O O . SER A 1 166 ? 10.186 13.504 -10.148 1.00 92.69 166 SER A O 1
ATOM 1335 N N . LYS A 1 167 ? 9.814 15.691 -9.814 1.00 93.69 167 LYS A N 1
ATOM 1336 C CA . LYS A 1 167 ? 10.835 16.157 -10.772 1.00 93.69 167 LYS A CA 1
ATOM 1337 C C . LYS A 1 167 ? 12.235 15.690 -10.378 1.00 93.69 167 LYS A C 1
ATOM 1339 O O . LYS A 1 167 ? 12.968 15.189 -11.228 1.00 93.69 167 LYS A O 1
ATOM 1344 N N . PHE A 1 168 ? 12.581 15.798 -9.096 1.00 92.44 168 PHE A N 1
ATOM 1345 C CA . PHE A 1 168 ? 13.880 15.356 -8.590 1.00 92.44 168 PHE A CA 1
ATOM 1346 C C . PHE A 1 168 ? 14.106 13.851 -8.800 1.00 92.44 168 PHE A C 1
ATOM 1348 O O . PHE A 1 168 ? 15.140 13.451 -9.330 1.00 92.44 168 PHE A O 1
ATOM 1355 N N . ILE A 1 169 ? 13.130 13.010 -8.443 1.00 92.69 169 ILE A N 1
ATOM 1356 C CA . ILE A 1 169 ? 13.260 11.555 -8.614 1.00 92.69 169 ILE A CA 1
ATOM 1357 C C . ILE A 1 169 ? 13.271 11.155 -10.093 1.00 92.69 169 ILE A C 1
ATOM 1359 O O . ILE A 1 169 ? 14.073 10.306 -10.473 1.00 92.69 169 ILE A O 1
ATOM 1363 N N . LYS A 1 170 ? 12.474 11.804 -10.954 1.00 94.19 170 LYS A N 1
ATOM 1364 C CA . LYS A 1 170 ? 12.546 11.588 -12.412 1.00 94.19 170 LYS A CA 1
ATOM 1365 C C . LYS A 1 170 ? 13.947 11.861 -12.959 1.00 94.19 170 LYS A C 1
ATOM 1367 O O . LYS A 1 170 ? 14.447 11.067 -13.748 1.00 94.19 170 LYS A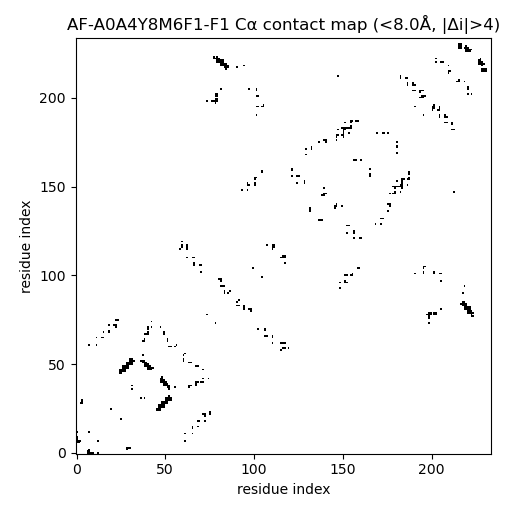 O 1
ATOM 1372 N N . HIS A 1 171 ? 14.589 12.941 -12.512 1.00 93.31 171 HIS A N 1
ATOM 1373 C CA . HIS A 1 171 ? 15.957 13.259 -12.916 1.00 93.31 171 HIS A CA 1
ATOM 1374 C C . HIS A 1 171 ? 16.964 12.203 -12.441 1.00 93.31 171 HIS A C 1
ATOM 1376 O O . HIS A 1 171 ? 17.790 11.757 -13.230 1.00 93.31 171 HIS A O 1
ATOM 1382 N N . LEU A 1 172 ? 16.865 11.743 -11.187 1.00 92.19 172 LEU A N 1
ATOM 1383 C CA . LEU A 1 172 ? 17.740 10.678 -10.681 1.00 92.19 172 LEU A CA 1
ATOM 1384 C C . LEU A 1 172 ? 17.614 9.386 -11.497 1.00 92.19 172 LEU A C 1
ATOM 1386 O O . LEU A 1 172 ? 18.618 8.743 -11.779 1.00 92.19 172 LEU A O 1
ATOM 1390 N N . TYR A 1 173 ? 16.397 9.026 -11.903 1.00 94.06 173 TYR A N 1
ATOM 1391 C CA . TYR A 1 173 ? 16.106 7.782 -12.619 1.00 94.06 173 TYR A CA 1
ATOM 1392 C C . TYR A 1 173 ? 16.239 7.883 -14.147 1.00 94.06 173 TYR A C 1
ATOM 1394 O O . TYR A 1 173 ? 15.937 6.914 -14.839 1.00 94.06 173 TYR A O 1
ATOM 1402 N N . GLN A 1 174 ? 16.732 9.002 -14.693 1.00 90.12 174 GLN A N 1
ATOM 1403 C CA . GLN A 1 174 ? 16.885 9.180 -16.147 1.00 90.12 174 GLN A CA 1
ATOM 1404 C C . GLN A 1 174 ? 17.844 8.162 -16.793 1.00 90.12 174 GLN A C 1
ATOM 1406 O O . GLN A 1 174 ? 17.697 7.843 -17.967 1.00 90.12 174 GLN A O 1
ATOM 1411 N N . ASN A 1 175 ? 18.799 7.640 -16.013 1.00 87.69 175 ASN A N 1
ATOM 1412 C CA . ASN A 1 175 ? 19.790 6.649 -16.447 1.00 87.69 175 ASN A CA 1
ATOM 1413 C C . ASN A 1 175 ? 19.449 5.215 -16.000 1.00 87.69 175 ASN A C 1
ATOM 1415 O O . ASN A 1 175 ? 20.252 4.305 -16.198 1.00 87.69 175 ASN A O 1
ATOM 1419 N N . ALA A 1 176 ? 18.299 5.004 -15.352 1.00 90.50 176 ALA A N 1
ATOM 1420 C CA . ALA A 1 176 ? 17.837 3.664 -15.001 1.00 90.50 176 ALA A CA 1
ATOM 1421 C C . ALA A 1 176 ? 17.409 2.894 -16.270 1.00 90.50 176 ALA A C 1
ATOM 1423 O O . ALA A 1 176 ? 17.145 3.517 -17.304 1.00 90.50 176 ALA A O 1
ATOM 1424 N N . PRO A 1 177 ? 17.279 1.552 -16.220 1.00 90.25 177 PRO A N 1
ATOM 1425 C CA . PRO A 1 177 ? 16.705 0.792 -17.327 1.00 90.25 177 PRO A CA 1
ATOM 1426 C C . PRO A 1 177 ? 15.363 1.389 -17.766 1.00 90.25 177 PRO A C 1
ATOM 1428 O O . PRO A 1 177 ? 14.503 1.653 -16.920 1.00 90.25 177 PRO A O 1
ATOM 1431 N N . ILE A 1 178 ? 15.185 1.587 -19.077 1.00 84.31 178 ILE A N 1
ATOM 1432 C CA . ILE A 1 178 ? 14.079 2.366 -19.668 1.00 84.31 178 ILE A CA 1
ATOM 1433 C C . ILE A 1 178 ? 12.691 1.910 -19.194 1.00 84.31 178 ILE A C 1
ATOM 1435 O O . ILE A 1 178 ? 11.793 2.728 -18.988 1.00 84.31 178 ILE A O 1
ATOM 1439 N N . ASN A 1 179 ? 12.531 0.609 -18.950 1.00 87.44 179 ASN A N 1
ATOM 1440 C CA . ASN A 1 179 ? 11.281 0.010 -18.491 1.00 87.44 179 ASN A CA 1
ATOM 1441 C C . ASN A 1 179 ? 10.924 0.399 -17.050 1.00 87.44 179 ASN A C 1
ATOM 1443 O O . ASN A 1 179 ? 9.748 0.404 -16.702 1.00 87.44 179 ASN A O 1
ATOM 1447 N N . THR A 1 180 ? 11.901 0.803 -16.235 1.00 92.12 180 THR A N 1
ATOM 1448 C CA . THR A 1 180 ? 11.695 1.128 -14.818 1.00 92.12 180 THR A CA 1
ATOM 1449 C C . THR A 1 180 ? 10.847 2.390 -14.663 1.00 92.12 180 THR A C 1
ATOM 1451 O O . THR A 1 180 ? 9.752 2.353 -14.095 1.00 92.12 180 THR A O 1
ATOM 1454 N N . LEU A 1 181 ? 11.327 3.515 -15.206 1.00 93.75 181 LEU A N 1
ATOM 1455 C CA . LEU A 1 181 ? 10.630 4.797 -15.106 1.00 93.75 181 LEU A CA 1
ATOM 1456 C C . LEU A 1 181 ? 9.374 4.815 -15.984 1.00 93.75 181 LEU A C 1
ATOM 1458 O O . LEU A 1 181 ? 8.322 5.256 -15.527 1.00 93.75 181 LEU A O 1
ATOM 1462 N N . ASN A 1 182 ? 9.446 4.284 -17.209 1.00 93.44 182 ASN A N 1
ATOM 1463 C CA . ASN A 1 182 ? 8.280 4.229 -18.093 1.00 93.44 182 ASN A CA 1
ATOM 1464 C C . ASN A 1 182 ? 7.169 3.338 -17.526 1.00 93.44 182 ASN A C 1
ATOM 1466 O O . ASN A 1 182 ? 6.000 3.707 -17.610 1.00 93.44 182 ASN A O 1
ATOM 1470 N N . GLY A 1 183 ? 7.518 2.196 -16.923 1.00 94.50 183 GLY A N 1
ATOM 1471 C CA . GLY A 1 183 ? 6.563 1.330 -16.234 1.00 94.50 183 GLY A CA 1
ATOM 1472 C C . GLY A 1 183 ? 5.880 2.056 -15.078 1.00 94.50 183 GLY A C 1
ATOM 1473 O O . GLY A 1 183 ? 4.655 2.041 -14.985 1.00 94.50 183 GLY A O 1
ATOM 1474 N N . ALA A 1 184 ? 6.651 2.782 -14.262 1.00 96.56 184 ALA A N 1
ATOM 1475 C CA . ALA A 1 184 ? 6.105 3.579 -13.167 1.00 96.56 184 ALA A CA 1
ATOM 1476 C C . ALA A 1 184 ? 5.107 4.640 -13.657 1.00 96.56 184 ALA A C 1
ATOM 1478 O O . ALA A 1 184 ? 4.019 4.765 -13.105 1.00 96.56 184 ALA A O 1
ATOM 1479 N N . LEU A 1 185 ? 5.446 5.388 -14.711 1.00 96.19 185 LEU A N 1
ATOM 1480 C CA . LEU A 1 185 ? 4.566 6.429 -15.252 1.00 96.19 185 LEU A CA 1
ATOM 1481 C C . LEU A 1 185 ? 3.280 5.849 -15.851 1.00 96.19 185 LEU A C 1
ATOM 1483 O O . LEU A 1 185 ? 2.206 6.379 -15.589 1.00 96.19 185 LEU A O 1
ATOM 1487 N N . LYS A 1 186 ? 3.364 4.723 -16.569 1.00 96.75 186 LYS A N 1
ATOM 1488 C CA . LYS A 1 186 ? 2.175 4.030 -17.088 1.00 96.75 186 LYS A CA 1
ATOM 1489 C C . LYS A 1 186 ? 1.249 3.552 -15.970 1.00 96.75 186 LYS A C 1
ATOM 1491 O O . LYS A 1 186 ? 0.035 3.684 -16.098 1.00 96.75 186 LYS A O 1
ATOM 1496 N N . ILE A 1 187 ? 1.810 3.042 -14.871 1.00 97.25 187 ILE A N 1
ATOM 1497 C CA . ILE A 1 187 ? 1.036 2.679 -13.677 1.00 97.25 187 ILE A CA 1
ATOM 1498 C C . ILE A 1 187 ? 0.317 3.907 -13.106 1.00 97.25 187 ILE A C 1
ATOM 1500 O O . ILE A 1 187 ? -0.881 3.845 -12.840 1.00 97.25 187 ILE A O 1
ATOM 1504 N N . VAL A 1 188 ? 1.034 5.023 -12.932 1.00 97.12 188 VAL A N 1
ATOM 1505 C CA . VAL A 1 188 ? 0.461 6.277 -12.411 1.00 97.12 188 VAL A CA 1
ATOM 1506 C C . VAL A 1 188 ? -0.702 6.740 -13.286 1.00 97.12 188 VAL A C 1
ATOM 1508 O O . VAL A 1 188 ? -1.763 7.074 -12.763 1.00 97.12 188 VAL A O 1
ATOM 1511 N N . ASP A 1 189 ? -0.522 6.733 -14.607 1.00 96.12 189 ASP A N 1
ATOM 1512 C CA . ASP A 1 189 ? -1.555 7.142 -15.558 1.00 96.12 189 ASP A CA 1
ATOM 1513 C C . ASP A 1 189 ? -2.775 6.212 -15.505 1.00 96.12 189 ASP A C 1
ATOM 1515 O O . ASP A 1 189 ? -3.914 6.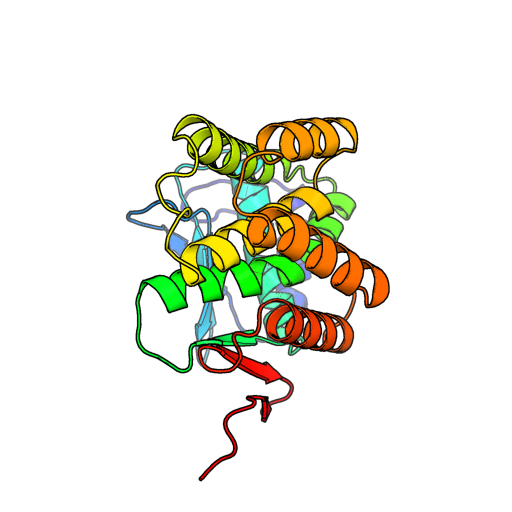687 -15.520 1.00 96.12 189 ASP A O 1
ATOM 1519 N N . ALA A 1 190 ? -2.559 4.896 -15.387 1.00 95.50 190 ALA A N 1
ATOM 1520 C CA . ALA A 1 190 ? -3.635 3.920 -15.236 1.00 95.50 190 ALA A CA 1
ATOM 1521 C C . ALA A 1 190 ? -4.451 4.172 -13.959 1.00 95.50 190 ALA A C 1
ATOM 1523 O O . ALA A 1 190 ? -5.678 4.274 -14.028 1.00 95.50 190 ALA A O 1
ATOM 1524 N N . ILE A 1 191 ? -3.780 4.346 -12.815 1.00 96.62 191 ILE A N 1
ATOM 1525 C CA . ILE A 1 191 ? -4.438 4.590 -11.524 1.00 96.62 191 ILE A CA 1
ATOM 1526 C C . ILE A 1 191 ? -5.205 5.913 -11.545 1.00 96.62 191 ILE A C 1
ATOM 1528 O O . ILE A 1 191 ? -6.377 5.944 -11.176 1.00 96.62 191 ILE A O 1
ATOM 1532 N N . LYS A 1 192 ? -4.602 6.998 -12.047 1.00 95.38 192 LYS A N 1
ATOM 1533 C CA . LYS A 1 192 ? -5.274 8.306 -12.148 1.00 95.38 192 LYS A CA 1
ATOM 1534 C C . LYS A 1 192 ? -6.503 8.277 -13.051 1.00 95.38 192 LYS A C 1
ATOM 1536 O O . LYS A 1 192 ? -7.473 8.976 -12.780 1.00 95.38 192 LYS A O 1
ATOM 1541 N N . LYS A 1 193 ? -6.470 7.486 -14.127 1.00 95.75 193 LYS A N 1
ATOM 1542 C CA . LYS A 1 193 ? -7.601 7.345 -15.051 1.00 95.75 193 LYS A CA 1
ATOM 1543 C C . LYS A 1 193 ? -8.763 6.555 -14.440 1.00 95.75 193 LYS A C 1
ATOM 1545 O O . LYS A 1 193 ? -9.913 6.848 -14.753 1.00 95.75 193 LYS A O 1
ATOM 1550 N N . ILE A 1 194 ? -8.471 5.538 -13.631 1.00 96.69 194 ILE A N 1
ATOM 1551 C CA . ILE A 1 194 ? -9.477 4.629 -13.059 1.00 96.69 194 ILE A CA 1
ATOM 1552 C C . ILE A 1 194 ? -10.049 5.175 -11.738 1.00 96.69 194 ILE A C 1
ATOM 1554 O O . ILE A 1 194 ? -11.258 5.091 -11.513 1.00 96.69 194 ILE A O 1
ATOM 1558 N N . GLY A 1 195 ? -9.195 5.746 -10.886 1.00 94.81 195 GLY A N 1
ATOM 1559 C CA . GLY A 1 195 ? -9.502 6.099 -9.497 1.00 94.81 195 GLY A CA 1
ATOM 1560 C C . GLY A 1 195 ? -9.350 4.918 -8.529 1.00 94.81 195 GLY A C 1
ATOM 1561 O O . GLY A 1 195 ? -9.147 3.778 -8.944 1.00 94.81 195 GLY A O 1
ATOM 1562 N N . TYR A 1 196 ? -9.445 5.186 -7.227 1.00 94.81 196 TYR A N 1
ATOM 1563 C CA . TYR A 1 196 ? -9.240 4.194 -6.153 1.00 94.81 196 TYR A CA 1
ATOM 1564 C C . TYR A 1 196 ? -10.188 4.387 -4.949 1.00 94.81 196 TYR A C 1
ATOM 1566 O O . TYR A 1 196 ? -10.046 3.749 -3.915 1.00 94.81 196 TYR A O 1
ATOM 1574 N N . ASP A 1 197 ? -11.217 5.215 -5.100 1.00 91.81 197 ASP A N 1
ATOM 1575 C CA . ASP A 1 197 ? -12.235 5.572 -4.097 1.00 91.81 197 ASP A CA 1
ATOM 1576 C C . ASP A 1 197 ? -13.337 4.506 -3.912 1.00 91.81 197 ASP A C 1
ATOM 1578 O O . ASP A 1 197 ? -14.346 4.746 -3.256 1.00 91.81 197 ASP A O 1
ATOM 1582 N N . SER A 1 198 ? -13.203 3.318 -4.514 1.00 94.88 198 SER A N 1
ATOM 1583 C CA . SER A 1 198 ? -14.163 2.219 -4.324 1.00 94.88 198 SER A CA 1
ATOM 1584 C C . SER A 1 198 ? -13.536 0.846 -4.592 1.00 94.88 198 SER A C 1
ATOM 1586 O O . SER A 1 198 ? -12.609 0.761 -5.406 1.00 94.88 198 SER A O 1
ATOM 1588 N N . PRO A 1 199 ? -14.087 -0.252 -4.028 1.00 96.25 199 PRO A N 1
ATOM 1589 C CA . PRO A 1 199 ? -13.591 -1.610 -4.270 1.00 96.25 199 PRO A CA 1
ATOM 1590 C C . PRO A 1 199 ? -13.445 -1.957 -5.760 1.00 96.25 199 PRO A C 1
ATOM 1592 O O . PRO A 1 199 ? -12.429 -2.502 -6.185 1.00 96.25 199 PRO A O 1
ATOM 1595 N N . ALA A 1 200 ? -14.445 -1.604 -6.576 1.00 96.69 200 ALA A N 1
ATOM 1596 C CA . ALA A 1 200 ? -14.453 -1.908 -8.007 1.00 96.69 200 ALA A CA 1
ATOM 1597 C C . ALA A 1 200 ? -13.378 -1.125 -8.777 1.00 96.69 200 ALA A C 1
ATOM 1599 O O . ALA A 1 200 ? -12.752 -1.655 -9.697 1.00 96.69 200 ALA A O 1
ATOM 1600 N N . LYS A 1 201 ? -13.135 0.133 -8.395 1.00 96.62 201 LYS A N 1
ATOM 1601 C CA . LYS A 1 201 ? -12.066 0.942 -8.986 1.00 96.62 201 LYS A CA 1
ATOM 1602 C C . LYS A 1 201 ? -10.685 0.435 -8.567 1.00 96.62 201 LYS A C 1
ATOM 1604 O O . LYS A 1 201 ? -9.832 0.277 -9.435 1.00 96.62 201 LYS A O 1
ATOM 1609 N N . CYS A 1 202 ? -10.493 0.055 -7.300 1.00 96.62 202 CYS A N 1
ATOM 1610 C CA . CYS A 1 202 ? -9.265 -0.609 -6.854 1.00 96.62 202 CYS A CA 1
ATOM 1611 C C . CYS A 1 202 ? -9.002 -1.905 -7.632 1.00 96.62 202 CYS A C 1
ATOM 1613 O O . CYS A 1 202 ? -7.872 -2.162 -8.042 1.00 96.62 202 CYS A O 1
ATOM 1615 N N . PHE A 1 203 ? -10.051 -2.688 -7.909 1.00 96.75 203 PHE A N 1
ATOM 1616 C CA . PHE A 1 203 ? -9.937 -3.931 -8.676 1.00 96.75 203 PHE A CA 1
ATOM 1617 C C . PHE A 1 203 ? -9.454 -3.654 -10.102 1.00 96.75 203 PHE A C 1
ATOM 1619 O O . PHE A 1 203 ? -8.502 -4.274 -10.577 1.00 96.75 203 PHE A O 1
ATOM 1626 N N . ASN A 1 204 ? -10.054 -2.662 -10.761 1.00 96.50 204 ASN A N 1
ATOM 1627 C CA . ASN A 1 204 ? -9.635 -2.232 -12.091 1.00 96.50 204 ASN A CA 1
ATOM 1628 C C . ASN A 1 204 ? -8.208 -1.658 -12.094 1.00 96.50 204 ASN A C 1
ATOM 1630 O O . ASN A 1 204 ? -7.457 -1.922 -13.033 1.00 96.50 204 ASN A O 1
ATOM 1634 N N . CYS A 1 205 ? -7.812 -0.922 -11.050 1.00 97.00 205 CYS A N 1
ATOM 1635 C CA . CYS A 1 205 ? -6.437 -0.458 -10.878 1.00 97.00 205 CYS A CA 1
ATOM 1636 C C . CYS A 1 205 ? -5.465 -1.636 -10.813 1.00 97.00 205 CYS A C 1
ATOM 1638 O O . CYS A 1 205 ? -4.492 -1.649 -11.561 1.00 97.00 205 CYS A O 1
ATOM 1640 N N . PHE A 1 206 ? -5.746 -2.656 -9.999 1.00 96.19 206 PHE A N 1
ATOM 1641 C CA . PHE A 1 206 ? -4.911 -3.855 -9.945 1.00 96.19 206 PHE A CA 1
ATOM 1642 C C . PHE A 1 206 ? -4.821 -4.568 -11.292 1.00 96.19 206 PHE A C 1
ATOM 1644 O O . PHE A 1 206 ? -3.711 -4.873 -11.721 1.00 96.19 206 PHE A O 1
ATOM 1651 N N . MET A 1 207 ? -5.934 -4.756 -12.010 1.00 95.62 207 MET A N 1
ATOM 1652 C CA . MET A 1 207 ? -5.882 -5.325 -13.363 1.00 95.62 207 MET A CA 1
ATOM 1653 C C . MET A 1 207 ? -4.972 -4.506 -14.289 1.00 95.62 207 MET A C 1
ATOM 1655 O O . MET A 1 207 ? -4.090 -5.067 -14.936 1.00 95.62 207 MET A O 1
ATOM 1659 N N . GLY A 1 208 ? -5.127 -3.178 -14.298 1.00 94.69 208 GLY A N 1
ATOM 1660 C CA . GLY A 1 208 ? -4.305 -2.279 -15.108 1.00 94.69 208 GLY A CA 1
ATOM 1661 C C . GLY A 1 208 ? -2.819 -2.310 -14.736 1.00 94.69 208 GLY A C 1
ATOM 1662 O O . GLY A 1 208 ? -1.964 -2.250 -15.620 1.00 94.69 208 GLY A O 1
ATOM 1663 N N . VAL A 1 209 ? -2.494 -2.449 -13.448 1.00 95.06 209 VAL A N 1
ATOM 1664 C CA . VAL A 1 209 ? -1.113 -2.591 -12.959 1.00 95.06 209 VAL A CA 1
ATOM 1665 C C . VAL A 1 209 ? -0.508 -3.921 -13.407 1.00 95.06 209 VAL A C 1
ATOM 1667 O O . VAL A 1 209 ? 0.587 -3.921 -13.974 1.00 95.06 209 VAL A O 1
ATOM 1670 N N . LEU A 1 210 ? -1.212 -5.041 -13.203 1.00 94.75 210 LEU A N 1
ATOM 1671 C CA . LEU A 1 210 ? -0.732 -6.366 -13.607 1.00 94.75 210 LEU A CA 1
ATOM 1672 C C . LEU A 1 210 ? -0.575 -6.472 -15.134 1.00 94.75 210 LEU A C 1
ATOM 1674 O O . LEU A 1 210 ? 0.389 -7.079 -15.600 1.00 94.75 210 LEU A O 1
ATOM 1678 N N . ASP A 1 211 ? -1.469 -5.840 -15.906 1.00 93.94 211 ASP A N 1
ATOM 1679 C CA . ASP A 1 211 ? -1.364 -5.712 -17.365 1.00 93.94 211 ASP A CA 1
ATOM 1680 C C . ASP A 1 211 ? -0.155 -4.868 -17.785 1.00 93.94 211 ASP A C 1
ATOM 1682 O O . ASP A 1 211 ? 0.584 -5.251 -18.688 1.00 93.94 211 ASP A O 1
ATOM 1686 N N . THR A 1 212 ? 0.066 -3.728 -17.124 1.00 93.25 212 THR A N 1
ATOM 1687 C CA . THR A 1 212 ? 1.171 -2.806 -17.441 1.00 93.25 212 THR A CA 1
ATOM 1688 C C . THR A 1 212 ? 2.535 -3.435 -17.178 1.00 93.25 212 THR A C 1
ATOM 1690 O O . THR A 1 212 ? 3.484 -3.180 -17.919 1.00 93.25 212 THR A O 1
ATOM 1693 N N . LEU A 1 213 ? 2.639 -4.235 -16.117 1.00 92.12 213 LEU A N 1
ATOM 1694 C CA . LEU A 1 213 ? 3.872 -4.911 -15.722 1.00 92.12 213 LEU A CA 1
ATOM 1695 C C . LEU A 1 213 ? 4.040 -6.294 -16.368 1.00 92.12 213 LEU A C 1
ATOM 1697 O O . LEU A 1 213 ? 5.116 -6.872 -16.246 1.00 92.12 213 LEU A O 1
ATOM 1701 N N . ASP A 1 214 ? 3.008 -6.825 -17.025 1.00 92.81 214 ASP A N 1
ATOM 1702 C CA . ASP A 1 214 ? 2.962 -8.188 -17.566 1.00 92.81 214 ASP A CA 1
ATOM 1703 C C . ASP A 1 214 ? 3.438 -9.244 -16.545 1.00 92.81 214 ASP A C 1
ATOM 1705 O O . ASP A 1 214 ? 4.473 -9.897 -16.696 1.00 92.81 214 ASP A O 1
ATOM 1709 N N . ILE A 1 215 ? 2.716 -9.340 -15.422 1.00 92.12 215 ILE A N 1
ATOM 1710 C CA . ILE A 1 215 ? 3.079 -10.199 -14.271 1.00 92.12 215 ILE A CA 1
ATOM 1711 C C . ILE A 1 215 ? 1.982 -11.167 -13.830 1.00 92.12 215 ILE A C 1
ATOM 1713 O O . ILE A 1 215 ? 2.068 -11.775 -12.766 1.00 92.12 215 ILE A O 1
ATOM 1717 N N . TRP A 1 216 ? 0.972 -11.387 -14.665 1.00 93.25 216 TRP A N 1
ATOM 1718 C CA . TRP A 1 216 ? -0.115 -12.327 -14.375 1.00 93.25 216 TRP A CA 1
ATOM 1719 C C . TRP A 1 216 ? 0.324 -13.782 -14.160 1.00 93.25 216 TRP A C 1
ATOM 1721 O O . TRP A 1 216 ? -0.424 -14.566 -13.586 1.00 93.25 216 TRP A O 1
ATOM 1731 N N . ASN A 1 217 ? 1.527 -14.155 -14.602 1.00 91.06 217 ASN A N 1
ATOM 1732 C CA . ASN A 1 217 ? 2.089 -15.484 -14.345 1.00 91.06 217 ASN A CA 1
ATOM 1733 C C . ASN A 1 217 ? 2.531 -15.670 -12.884 1.00 91.06 217 ASN A C 1
ATOM 1735 O O . ASN A 1 217 ? 2.719 -16.797 -12.439 1.00 91.06 217 ASN A O 1
ATOM 1739 N N . PHE A 1 218 ? 2.695 -14.573 -12.142 1.00 91.25 218 PHE A N 1
ATOM 1740 C CA . PHE A 1 218 ? 3.135 -14.579 -10.748 1.00 91.25 218 PHE A CA 1
ATOM 1741 C C . PHE A 1 218 ? 2.009 -14.216 -9.779 1.00 91.25 218 PHE A C 1
ATOM 1743 O O . PHE A 1 218 ? 2.085 -14.586 -8.608 1.00 91.25 218 PHE A O 1
ATOM 1750 N N . TYR A 1 219 ? 0.973 -13.517 -10.257 1.00 93.31 219 TYR A N 1
ATOM 1751 C CA . TYR A 1 219 ? -0.063 -12.917 -9.418 1.00 93.31 219 TYR A CA 1
ATOM 1752 C C . TYR A 1 219 ? -1.473 -13.126 -9.960 1.00 93.31 219 TYR A C 1
ATOM 1754 O O . TYR A 1 219 ? -1.705 -13.157 -11.169 1.00 93.31 219 TYR A O 1
ATOM 1762 N N . GLY A 1 220 ? -2.423 -13.191 -9.033 1.00 94.12 220 GLY A N 1
ATOM 1763 C CA . GLY A 1 220 ? -3.853 -13.110 -9.294 1.00 94.12 220 GLY A CA 1
ATOM 1764 C C . GLY A 1 220 ? -4.516 -12.099 -8.366 1.00 94.12 220 GLY A C 1
ATOM 1765 O O . GLY A 1 220 ? -3.903 -11.601 -7.422 1.00 94.12 220 GLY A O 1
ATOM 1766 N N . ILE A 1 221 ? -5.781 -11.802 -8.642 1.00 95.56 221 ILE A N 1
ATOM 1767 C CA . ILE A 1 221 ? -6.597 -10.900 -7.830 1.00 95.56 221 ILE A CA 1
ATOM 1768 C C . ILE A 1 221 ? -7.762 -11.697 -7.250 1.00 95.56 221 ILE A C 1
ATOM 1770 O O . ILE A 1 221 ? -8.474 -12.370 -7.993 1.00 95.56 221 ILE A O 1
ATOM 1774 N N . LEU A 1 222 ? -7.982 -11.620 -5.943 1.00 94.12 222 LEU A N 1
ATOM 1775 C CA . LEU A 1 222 ? -9.204 -12.085 -5.297 1.00 94.12 222 LEU A CA 1
ATOM 1776 C C . LEU A 1 222 ? -10.158 -10.897 -5.159 1.00 94.12 222 LEU A C 1
ATOM 1778 O O . LEU A 1 222 ? -9.802 -9.875 -4.579 1.00 94.12 222 LEU A O 1
ATOM 1782 N N . TYR A 1 223 ? -11.368 -11.010 -5.702 1.00 95.19 223 TYR A N 1
ATOM 1783 C CA . TYR A 1 223 ? -12.384 -9.965 -5.589 1.00 95.19 223 TYR A CA 1
ATOM 1784 C C . TYR A 1 223 ? -13.793 -10.564 -5.611 1.00 95.19 223 TYR A C 1
ATOM 1786 O O . TYR A 1 223 ? -14.121 -11.374 -6.481 1.00 95.19 223 TYR A O 1
ATOM 1794 N N . ASN A 1 224 ? -14.636 -10.184 -4.644 1.00 90.69 224 ASN A N 1
ATOM 1795 C CA . ASN A 1 224 ? -15.997 -10.714 -4.468 1.00 90.69 224 ASN A CA 1
ATOM 1796 C C . ASN A 1 224 ? -16.064 -12.257 -4.470 1.00 90.69 224 ASN A C 1
ATOM 1798 O O . ASN A 1 224 ? -16.909 -12.856 -5.137 1.00 90.69 224 ASN A O 1
ATOM 1802 N N . GLY A 1 225 ? -15.129 -12.906 -3.765 1.00 87.31 225 GLY A N 1
ATOM 1803 C CA . GLY A 1 225 ? -15.056 -14.369 -3.655 1.00 87.31 225 GLY A CA 1
ATOM 1804 C C . GLY A 1 225 ? -14.623 -15.094 -4.935 1.00 87.31 225 GLY A C 1
ATOM 1805 O O . GLY A 1 225 ? -14.714 -16.317 -5.001 1.00 87.31 225 GLY A O 1
ATOM 1806 N N . LYS A 1 226 ? -14.162 -14.365 -5.959 1.00 92.00 226 LYS A N 1
ATOM 1807 C CA . LYS A 1 226 ? -13.663 -14.928 -7.218 1.00 92.00 226 LYS A CA 1
ATOM 1808 C C . LYS A 1 226 ? -12.185 -14.617 -7.391 1.00 92.00 226 LYS A C 1
ATOM 1810 O O . LYS A 1 226 ? -11.760 -13.490 -7.150 1.00 92.00 226 LYS A O 1
ATOM 1815 N N . SER A 1 227 ? -11.426 -15.612 -7.838 1.00 92.06 227 SER A N 1
ATOM 1816 C CA . SER A 1 227 ? -10.030 -15.438 -8.234 1.00 92.06 227 SER A CA 1
ATOM 1817 C C . SER A 1 227 ? -9.944 -15.108 -9.724 1.00 92.06 227 SER A C 1
ATOM 1819 O O . SER A 1 227 ? -10.607 -15.745 -10.546 1.00 92.06 227 SER A O 1
ATOM 1821 N N . TYR A 1 228 ? -9.133 -14.110 -10.060 1.00 93.00 228 TYR A N 1
ATOM 1822 C CA . TYR A 1 228 ? -8.865 -13.645 -11.413 1.00 93.00 228 TYR A CA 1
ATOM 1823 C C . TYR A 1 228 ? -7.370 -13.795 -11.695 1.00 93.00 228 TYR A C 1
ATOM 1825 O O . TYR A 1 228 ? -6.540 -13.173 -11.033 1.00 93.00 228 TYR A O 1
ATOM 1833 N N . SER A 1 229 ? -7.020 -14.603 -12.689 1.00 90.19 229 SER A N 1
ATOM 1834 C CA . SER A 1 229 ? -5.657 -14.759 -13.203 1.00 90.19 229 SER A CA 1
ATOM 1835 C C . SER A 1 229 ? -5.708 -15.019 -14.714 1.00 90.19 229 SER A C 1
ATOM 1837 O O . SER A 1 229 ? -6.738 -15.444 -15.243 1.00 90.19 229 SER A O 1
ATOM 1839 N N . ARG A 1 230 ? -4.616 -14.745 -15.447 1.00 83.69 230 ARG A N 1
ATOM 1840 C CA . ARG A 1 230 ? -4.534 -15.084 -16.888 1.00 83.69 230 ARG A CA 1
ATOM 1841 C C . ARG A 1 230 ? -4.203 -16.553 -17.143 1.00 83.69 230 ARG A C 1
ATOM 1843 O O . ARG A 1 230 ? -4.379 -17.031 -18.264 1.00 83.69 230 ARG A O 1
ATOM 1850 N N . LEU A 1 231 ? -3.740 -17.267 -16.122 1.00 65.44 231 LEU A N 1
ATOM 1851 C CA . LEU A 1 231 ? -3.570 -18.709 -16.179 1.00 65.44 231 LEU A CA 1
ATOM 1852 C C . LEU A 1 231 ? -4.971 -19.327 -16.165 1.00 65.44 231 LEU A C 1
ATOM 1854 O O . LEU A 1 231 ? -5.582 -19.477 -15.111 1.00 65.44 231 LEU A O 1
ATOM 1858 N N . LYS A 1 232 ? -5.512 -19.625 -17.355 1.00 44.25 232 LYS A N 1
ATOM 1859 C CA . LYS A 1 232 ? -6.715 -20.454 -17.478 1.00 44.25 232 LYS A CA 1
ATOM 1860 C C . LYS A 1 232 ? -6.513 -21.701 -16.621 1.00 44.25 232 LYS A C 1
ATOM 1862 O O . LYS A 1 232 ? -5.471 -22.343 -16.734 1.00 44.25 232 LYS A O 1
ATOM 1867 N N . SER A 1 233 ? -7.513 -22.033 -15.811 1.00 35.75 233 SER A N 1
ATOM 1868 C CA . SER A 1 233 ? -7.676 -23.374 -15.265 1.00 35.75 233 SER A CA 1
ATOM 1869 C C . SER A 1 233 ? -7.555 -24.367 -16.422 1.00 35.75 233 SER A C 1
ATOM 1871 O O . SER A 1 233 ? -8.411 -24.405 -17.307 1.00 35.75 233 SER A O 1
ATOM 1873 N N . SER A 1 234 ? -6.423 -25.067 -16.460 1.00 32.88 234 SER A N 1
ATOM 1874 C CA . SER A 1 234 ? -6.220 -26.266 -17.268 1.00 32.88 234 SER A CA 1
ATOM 1875 C C . SER A 1 234 ? -7.102 -27.387 -16.749 1.00 32.88 234 SER A C 1
ATOM 1877 O O . SER A 1 234 ? -7.109 -27.549 -15.505 1.00 32.88 234 SER A O 1
#

Secondary structure (DSSP, 8-state):
-EETTEEPPHHHHHHHHHHHHH-SS-EEEEE--SSS--EEEEE-SS-EEEEE-TT--HHHHHHHHHHHHHHHHHHHTT--EEEESS--HHHHHHHHHHHHHHHHHHHHHHHHHTT---HHHHHHHHHHHHHHHHTTTTTTTT-HHHHHHHHHHHHHHHHHS-HHHHHHHHHHGGGS-HHHHHHHHHHHHHHHHH-SSSHHHHHHHHHHHHHHHT-TTTEEEEETTEEE-SS---

Radius of gyration: 18.0 Å; Cα contacts (8 Å, |Δi|>4): 305; chains: 1; bounding box: 43×45×46 Å

Organism: NCBI:txid652876

Sequence (234 aa):
MEILGRKISGKTERIINEIYSNLKKPVEFRSIEAGNAFGSIIDNTDTFIVHLSLRLNGDVFETNLLHELFHGIQMTNSYPEIGNIVNDQFVAMLCSSLSSLVLDLEVQERLTEHGYDSSYFFNYRNRVLKELANKNFAPIINDELNQKYVSTNLALFFLTASETQSKFIKHLYQNAPINTLNGALKIVDAIKKIGYDSPAKCFNCFMGVLDTLDIWNFYGILYNGKSYSRLKSS